Protein AF-A0A8S1CZJ3-F1 (afdb_monomer)

pLDDT: mean 80.38, std 22.42, range [30.61, 98.38]

InterPro domains:
  IPR048998 STPR domain [PF21107] (63-112)
  IPR048998 STPR domain [PF21107] (152-225)

Secondary structure (DSSP, 8-state):
--PPPTTHHHHGGG-SPPPPTTSSSTTTTT-------S-S-----------------TT-HHHHHHHHHHHHHHHHHT--HHHHHHHHHHHHHHHHHHHHT--HHHHHHHHHHHHHHHHHHHHT--HHHHHHHHHHHHHHHHHHHHT--HHHHHHHHHHHHHHHHHHHHT--HHHHHHHHHHHHHHHHHHHHT--HHHHHHHHHHHHHHHHHHHHT--HHHHHHHHHHHHHHHHHHHHT--HHHHHHHHHHHHHHHHHHHHT--HHHHHHHHHHHHHHHHHHHHHHHT-----------PPPPP---PPPPPPPPPP--PPPPTTSTTSSTTSS--

Structure (mmCIF, N/CA/C/O backbone):
data_AF-A0A8S1CZJ3-F1
#
_entry.id   AF-A0A8S1CZJ3-F1
#
loop_
_atom_site.group_PDB
_atom_site.id
_atom_site.type_symbol
_atom_site.label_atom_id
_atom_site.label_alt_id
_atom_site.label_comp_id
_atom_site.label_asym_id
_atom_site.label_entity_id
_atom_site.label_seq_id
_atom_site.pdbx_PDB_ins_code
_atom_site.Cartn_x
_atom_site.Cartn_y
_atom_site.Cartn_z
_atom_site.occupancy
_atom_site.B_iso_or_equiv
_atom_site.auth_seq_id
_atom_site.auth_comp_id
_atom_site.auth_asym_id
_atom_site.auth_atom_id
_atom_site.pdbx_PDB_model_num
ATOM 1 N N . MET A 1 1 ? -25.239 -18.388 -38.809 1.00 40.38 1 MET A N 1
ATOM 2 C CA . MET A 1 1 ? -24.043 -17.642 -38.365 1.00 40.38 1 MET A CA 1
ATOM 3 C C . MET A 1 1 ? -23.191 -17.378 -39.595 1.00 40.38 1 MET A C 1
ATOM 5 O O . MET A 1 1 ? -22.616 -18.318 -40.119 1.00 40.38 1 MET A O 1
ATOM 9 N N . PHE A 1 2 ? -23.216 -16.152 -40.121 1.00 43.38 2 PHE A N 1
ATOM 10 C CA . PHE A 1 2 ? -22.474 -15.754 -41.322 1.00 43.38 2 PHE A CA 1
ATOM 11 C C . PHE A 1 2 ? -21.260 -14.927 -40.892 1.00 43.38 2 PHE A C 1
ATOM 13 O O . PHE A 1 2 ? -21.417 -13.918 -40.208 1.00 43.38 2 PHE A O 1
ATOM 20 N N . THR A 1 3 ? -20.056 -15.367 -41.249 1.00 48.91 3 THR A N 1
ATOM 21 C CA . THR A 1 3 ? -18.820 -14.605 -41.033 1.00 48.91 3 THR A CA 1
ATOM 22 C C . THR A 1 3 ? -18.615 -13.633 -42.199 1.00 48.91 3 THR A C 1
ATOM 24 O O . THR A 1 3 ? -18.683 -14.082 -43.346 1.00 48.91 3 THR A O 1
ATOM 27 N N . PRO A 1 4 ? -18.362 -12.334 -41.956 1.00 51.94 4 PRO A N 1
ATOM 28 C CA . PRO A 1 4 ? -18.181 -11.373 -43.036 1.00 51.94 4 PRO A CA 1
ATOM 29 C C . PRO A 1 4 ? -16.851 -11.589 -43.764 1.00 51.94 4 PRO A C 1
ATOM 31 O O . PRO A 1 4 ? -15.855 -12.014 -43.173 1.00 51.94 4 PRO A O 1
ATOM 34 N N . SER A 1 5 ? -16.852 -11.297 -45.064 1.00 60.03 5 SER A N 1
ATOM 35 C CA . SER A 1 5 ? -15.699 -11.466 -45.946 1.00 60.03 5 SER A CA 1
ATOM 36 C C . SER A 1 5 ? -14.664 -10.365 -45.708 1.00 60.03 5 SER A C 1
ATOM 38 O O . SER A 1 5 ? -15.001 -9.237 -45.355 1.00 60.03 5 SER A O 1
ATOM 40 N N . ALA A 1 6 ? -13.384 -10.657 -45.959 1.00 49.19 6 ALA A N 1
ATOM 41 C CA . ALA A 1 6 ? -12.268 -9.724 -45.766 1.00 49.19 6 ALA A CA 1
ATOM 42 C C . ALA A 1 6 ? -12.414 -8.391 -46.537 1.00 49.19 6 ALA A C 1
ATOM 44 O O . ALA A 1 6 ? -11.797 -7.394 -46.163 1.00 49.19 6 ALA A O 1
ATOM 45 N N . LYS A 1 7 ? -13.258 -8.342 -47.579 1.00 50.78 7 LYS A N 1
ATOM 46 C CA . LYS A 1 7 ? -13.594 -7.099 -48.298 1.00 50.78 7 LYS A CA 1
ATOM 47 C C . LYS A 1 7 ? -14.515 -6.162 -47.505 1.00 50.78 7 LYS A C 1
ATOM 49 O O . LYS A 1 7 ? -14.435 -4.950 -47.700 1.00 50.78 7 LYS A O 1
ATOM 54 N N . ASP A 1 8 ? -15.321 -6.687 -46.587 1.00 50.19 8 ASP A N 1
ATOM 55 C CA . ASP A 1 8 ? -16.272 -5.897 -45.795 1.00 50.19 8 ASP A CA 1
ATOM 56 C C . ASP A 1 8 ? -15.572 -5.141 -44.655 1.00 50.19 8 ASP A C 1
ATOM 58 O O . ASP A 1 8 ? -15.975 -4.036 -44.298 1.00 50.19 8 ASP A O 1
ATOM 62 N N . LEU A 1 9 ? -14.445 -5.669 -44.161 1.00 53.47 9 LEU A N 1
ATOM 63 C CA . LEU A 1 9 ? -13.630 -5.045 -43.109 1.00 53.47 9 LEU A CA 1
ATOM 64 C C . LEU A 1 9 ? -12.815 -3.834 -43.594 1.00 53.47 9 LEU A C 1
ATOM 66 O O . LEU A 1 9 ? -12.436 -2.983 -42.789 1.00 53.47 9 LEU A O 1
ATOM 70 N N . TRP A 1 10 ? -12.544 -3.730 -44.899 1.00 53.16 10 TRP A N 1
ATOM 71 C CA . TRP A 1 10 ? -11.741 -2.628 -45.441 1.00 53.16 10 TRP A CA 1
ATOM 72 C C . TRP A 1 10 ? -12.561 -1.347 -45.652 1.00 53.16 10 TRP A C 1
ATOM 74 O O . TRP A 1 10 ? -12.041 -0.244 -45.492 1.00 53.16 10 TRP A O 1
ATOM 84 N N . LYS A 1 11 ? -13.867 -1.469 -45.930 1.00 46.91 11 LYS A N 1
ATOM 85 C CA . LYS A 1 11 ? -14.754 -0.307 -46.118 1.00 46.91 11 LYS A CA 1
ATOM 86 C C . LYS A 1 11 ? -15.074 0.429 -44.814 1.00 46.91 11 LYS A C 1
ATOM 88 O O . LYS A 1 11 ? -15.277 1.636 -44.848 1.00 46.91 11 LYS A O 1
ATOM 93 N N . THR A 1 12 ? -15.034 -0.245 -43.665 1.00 49.16 12 THR A N 1
ATOM 94 C CA . THR A 1 12 ? -15.280 0.380 -42.352 1.00 49.16 12 THR A CA 1
ATOM 95 C C . THR A 1 12 ? -14.107 1.205 -41.812 1.00 49.16 12 THR A C 1
ATOM 97 O O . THR A 1 12 ? -14.294 1.962 -40.866 1.00 49.16 12 THR A O 1
ATOM 100 N N . TYR A 1 13 ? -12.903 1.097 -42.388 1.00 41.38 13 TYR A N 1
ATOM 101 C CA . TYR A 1 13 ? -11.715 1.789 -41.864 1.00 41.38 13 TYR A CA 1
ATOM 102 C C . TYR A 1 13 ? -11.542 3.229 -42.388 1.00 41.38 13 TYR A C 1
ATOM 104 O O . TYR A 1 13 ? -10.759 3.989 -41.830 1.00 41.38 13 TYR A O 1
ATOM 112 N N . ASN A 1 14 ? -12.285 3.632 -43.427 1.00 47.47 14 ASN A N 1
ATOM 113 C CA . ASN A 1 14 ? -12.108 4.931 -44.100 1.00 47.47 14 ASN A CA 1
ATOM 114 C C . ASN A 1 14 ? -13.218 5.962 -43.828 1.00 47.47 14 ASN A C 1
ATOM 116 O O . ASN A 1 14 ? -13.351 6.939 -44.561 1.00 47.47 14 ASN A O 1
ATOM 120 N N . GLN A 1 15 ? -14.002 5.789 -42.765 1.00 51.22 15 GLN A N 1
ATOM 121 C CA . GLN A 1 15 ? -15.041 6.743 -42.371 1.00 51.22 15 GLN A CA 1
ATOM 122 C C . GLN A 1 15 ? -14.927 7.078 -40.884 1.00 51.22 15 GLN A C 1
ATOM 124 O O . GLN A 1 15 ? -15.633 6.491 -40.085 1.00 51.22 15 GLN A O 1
ATOM 129 N N . PHE A 1 16 ? -14.024 7.996 -40.518 1.00 38.22 16 PHE A N 1
ATOM 130 C CA . PHE A 1 16 ? -14.127 8.920 -39.367 1.00 38.22 16 PHE A CA 1
ATOM 131 C C . PHE A 1 16 ? -12.994 9.974 -39.451 1.00 38.22 16 PHE A C 1
ATOM 133 O O . PHE A 1 16 ? -12.020 9.759 -40.174 1.00 38.22 16 PHE A O 1
ATOM 140 N N . PRO A 1 17 ? -13.155 11.173 -38.857 1.00 42.03 17 PRO A N 1
ATOM 141 C CA . PRO A 1 17 ? -12.871 12.442 -39.509 1.00 42.03 17 PRO A CA 1
ATOM 142 C C . PRO A 1 17 ? -11.451 12.933 -39.213 1.00 42.03 17 PRO A C 1
ATOM 144 O O . PRO A 1 17 ? -10.819 12.549 -38.229 1.00 42.03 17 PRO A O 1
ATOM 147 N N . GLN A 1 18 ? -10.976 13.831 -40.073 1.00 51.28 18 GLN A N 1
ATOM 148 C CA . GLN A 1 18 ? -9.698 14.528 -39.937 1.00 51.28 18 GLN A CA 1
ATOM 149 C C . GLN A 1 18 ? -9.548 15.184 -38.546 1.00 51.28 18 GLN A C 1
ATOM 151 O O . GLN A 1 18 ? -10.513 15.771 -38.044 1.00 51.28 18 GLN A O 1
ATOM 156 N N . PRO A 1 19 ? -8.360 15.126 -37.913 1.00 39.84 19 PRO A N 1
ATOM 157 C CA . PRO A 1 19 ? -8.142 15.726 -36.601 1.00 39.84 19 PRO A CA 1
ATOM 158 C C . PRO A 1 19 ? -8.201 17.265 -36.653 1.00 39.84 19 PRO A C 1
ATOM 160 O O . PRO A 1 19 ? -7.564 17.907 -37.486 1.00 39.84 19 PRO A O 1
ATOM 163 N N . THR A 1 20 ? -8.965 17.842 -35.724 1.00 52.59 20 THR A N 1
ATOM 164 C CA . THR A 1 20 ? -9.187 19.282 -35.498 1.00 52.59 20 THR A CA 1
ATOM 165 C C . THR A 1 20 ? -7.941 20.016 -34.950 1.00 52.59 20 THR A C 1
ATOM 167 O O . THR A 1 20 ? -7.016 19.388 -34.424 1.00 52.59 20 THR A O 1
ATOM 170 N N . PRO A 1 21 ? -7.875 21.365 -35.046 1.00 45.50 21 PRO A N 1
ATOM 171 C CA . PRO A 1 21 ? -6.629 22.142 -35.082 1.00 45.50 21 PRO A CA 1
ATOM 172 C C . PRO A 1 21 ? -6.085 22.536 -33.695 1.00 45.50 21 PRO A C 1
ATOM 174 O O . PRO A 1 21 ? -5.597 23.646 -33.505 1.00 45.50 21 PRO A O 1
ATOM 177 N N . LEU A 1 22 ? -6.151 21.644 -32.702 1.00 40.03 22 LEU A N 1
ATOM 178 C CA . LEU A 1 22 ? -5.563 21.899 -31.374 1.00 40.03 22 LEU A CA 1
ATOM 179 C C . LEU A 1 22 ? -4.165 21.285 -31.196 1.00 40.03 22 LEU A C 1
ATOM 181 O O . LEU A 1 22 ? -3.470 21.606 -30.235 1.00 40.03 22 LEU A O 1
ATOM 185 N N . LEU A 1 23 ? -3.704 20.460 -32.145 1.00 41.78 23 LEU A N 1
ATOM 186 C CA . LEU A 1 23 ? -2.352 19.881 -32.124 1.00 41.78 23 LEU A CA 1
ATOM 187 C C . LEU A 1 23 ? -1.257 20.803 -32.685 1.00 41.78 23 LEU A C 1
ATOM 189 O O . LEU A 1 23 ? -0.073 20.481 -32.576 1.00 41.78 23 LEU A O 1
ATOM 193 N N . THR A 1 24 ? -1.617 21.938 -33.281 1.00 45.00 24 THR A N 1
ATOM 194 C CA . THR A 1 24 ? -0.652 22.890 -33.851 1.00 45.00 24 THR A CA 1
ATOM 195 C C . THR A 1 24 ? -0.103 23.879 -32.825 1.00 45.00 24 THR A C 1
ATOM 197 O O . THR A 1 24 ? 0.965 24.435 -33.059 1.00 45.00 24 THR A O 1
ATOM 200 N N . ARG A 1 25 ? -0.743 24.040 -31.657 1.00 39.56 25 ARG A N 1
ATOM 201 C CA . ARG A 1 25 ? -0.333 25.055 -30.670 1.00 39.56 25 ARG A CA 1
ATOM 202 C C . ARG A 1 25 ? 0.727 24.592 -29.663 1.00 39.56 25 ARG A C 1
ATOM 204 O O . ARG A 1 25 ? 1.462 25.413 -29.150 1.00 39.56 25 ARG A O 1
ATOM 211 N N . ILE A 1 26 ? 0.897 23.284 -29.445 1.00 37.06 26 ILE A N 1
ATOM 212 C CA . ILE A 1 26 ? 1.947 22.761 -28.536 1.00 37.06 26 ILE A CA 1
ATOM 213 C C . ILE A 1 26 ? 3.316 22.650 -29.237 1.00 37.06 26 ILE A C 1
ATOM 215 O O . ILE A 1 26 ? 4.346 22.516 -28.586 1.00 37.06 26 ILE A O 1
ATOM 219 N N . LYS A 1 27 ? 3.363 22.740 -30.574 1.00 35.78 27 LYS A N 1
ATOM 220 C CA . LYS A 1 27 ? 4.633 22.718 -31.320 1.00 35.78 27 LYS A CA 1
ATOM 221 C C . LYS A 1 27 ? 5.341 24.074 -31.390 1.00 35.78 27 LYS A C 1
ATOM 223 O O . LYS A 1 27 ? 6.493 24.092 -31.809 1.00 35.78 27 LYS A O 1
ATOM 228 N N . GLN A 1 28 ? 4.687 25.169 -30.998 1.00 42.72 28 GLN A N 1
ATOM 229 C CA . GLN A 1 28 ? 5.291 26.506 -31.030 1.00 42.72 28 GLN A CA 1
ATOM 230 C C . GLN A 1 28 ? 5.991 26.880 -29.712 1.00 42.72 28 GLN A C 1
ATOM 232 O O . GLN A 1 28 ? 7.014 27.547 -29.760 1.00 42.72 28 GLN A O 1
ATOM 237 N N . ASP A 1 29 ? 5.581 26.326 -28.567 1.00 34.59 29 ASP A N 1
ATOM 238 C CA . ASP A 1 29 ? 6.078 26.784 -27.253 1.00 34.59 29 ASP A CA 1
ATOM 239 C C . ASP A 1 29 ? 7.261 25.961 -26.687 1.00 34.59 29 ASP A C 1
ATOM 241 O O . ASP A 1 29 ? 7.509 25.953 -25.485 1.00 34.59 29 ASP A O 1
ATOM 245 N N . CYS A 1 30 ? 7.993 25.213 -27.522 1.00 33.75 30 CYS A N 1
ATOM 246 C CA . CYS A 1 30 ? 9.166 24.424 -27.087 1.00 33.75 30 CYS A CA 1
ATOM 247 C C . CYS A 1 30 ? 10.490 24.848 -27.744 1.00 33.75 30 CYS A C 1
ATOM 249 O O . CYS A 1 30 ? 11.494 24.152 -27.588 1.00 33.75 30 CYS A O 1
ATOM 251 N N . TYR A 1 31 ? 10.512 25.981 -28.445 1.00 41.84 31 TYR A N 1
ATOM 252 C CA . TYR A 1 31 ? 11.732 26.594 -28.972 1.00 41.84 31 TYR A CA 1
ATOM 253 C C . TYR A 1 31 ? 11.941 27.967 -28.344 1.00 41.84 31 TYR A C 1
ATOM 255 O O . TYR A 1 31 ? 11.816 28.972 -29.021 1.00 41.84 31 TYR A O 1
ATOM 263 N N . GLU A 1 32 ? 12.261 28.009 -27.054 1.00 52.75 32 GLU A N 1
ATOM 264 C CA . GLU A 1 32 ? 12.874 29.192 -26.441 1.00 52.75 32 GLU A CA 1
ATOM 265 C C . GLU A 1 32 ? 13.550 28.792 -25.120 1.00 52.75 32 GLU A C 1
ATOM 267 O O . GLU A 1 32 ? 12.902 28.588 -24.099 1.00 52.75 32 GLU A O 1
ATOM 272 N N . TYR A 1 33 ? 14.870 28.596 -25.172 1.00 41.03 33 TYR A N 1
ATOM 273 C CA . TYR A 1 33 ? 15.822 28.694 -24.056 1.00 41.03 33 TYR A CA 1
ATOM 274 C C . TYR A 1 33 ? 17.222 28.918 -24.664 1.00 41.03 33 TYR A C 1
ATOM 276 O O . TYR A 1 33 ? 17.447 28.562 -25.823 1.00 41.03 33 TYR A O 1
ATOM 284 N N . PRO A 1 34 ? 18.139 29.579 -23.943 1.00 43.69 34 PRO A N 1
ATOM 285 C CA . PRO A 1 34 ? 18.753 30.821 -24.363 1.00 43.69 34 PRO A CA 1
ATOM 286 C C . PRO A 1 34 ? 20.137 30.558 -24.947 1.00 43.69 34 PRO A C 1
ATOM 288 O O . PRO A 1 34 ? 20.744 29.506 -24.738 1.00 43.69 34 PRO A O 1
ATOM 291 N N . GLU A 1 35 ? 20.638 31.559 -25.653 1.00 47.28 35 GLU A N 1
ATOM 292 C CA . GLU A 1 35 ? 22.010 31.654 -26.128 1.00 47.28 35 GLU A CA 1
ATOM 293 C C . GLU A 1 35 ? 23.005 31.336 -24.999 1.00 47.28 35 GLU A C 1
ATOM 295 O O . GLU A 1 35 ? 23.228 32.133 -24.091 1.00 47.28 35 GLU A O 1
ATOM 300 N N . CYS A 1 36 ? 23.604 30.144 -25.047 1.00 30.61 36 CYS A N 1
ATOM 301 C CA . CYS A 1 36 ? 24.824 29.850 -24.313 1.00 30.61 36 CYS A CA 1
ATOM 302 C C . CYS A 1 36 ? 25.971 30.058 -25.300 1.00 30.61 36 CYS A C 1
ATOM 304 O O . CYS A 1 36 ? 26.097 29.343 -26.296 1.00 30.61 36 CYS A O 1
ATOM 306 N N . SER A 1 37 ? 26.723 31.116 -25.026 1.00 37.88 37 SER A N 1
ATOM 307 C CA . SER A 1 37 ? 27.828 31.679 -25.789 1.00 37.88 37 SER A CA 1
ATOM 308 C C . SER A 1 37 ? 28.742 30.642 -26.439 1.00 37.88 37 SER A C 1
ATOM 310 O O . SER A 1 37 ? 29.251 29.716 -25.813 1.00 37.88 37 SER A O 1
ATOM 312 N N . GLN A 1 38 ? 29.000 30.885 -27.718 1.00 38.56 38 GLN A N 1
ATOM 313 C CA . GLN A 1 38 ? 29.879 30.155 -28.628 1.00 38.56 38 GLN A CA 1
ATOM 314 C C . GLN A 1 38 ? 31.381 30.394 -28.359 1.00 38.56 38 GLN A C 1
ATOM 316 O O . GLN A 1 38 ? 32.195 30.379 -29.280 1.00 38.56 38 GLN A O 1
ATOM 321 N N . GLN A 1 39 ? 31.759 30.635 -27.106 1.00 42.31 39 GLN A N 1
ATOM 322 C CA . GLN A 1 39 ? 33.133 30.878 -26.675 1.00 42.31 39 GLN A CA 1
ATOM 323 C C . GLN A 1 39 ? 33.386 29.998 -25.447 1.00 42.31 39 GLN A C 1
ATOM 325 O O . GLN A 1 39 ? 32.515 29.876 -24.595 1.00 42.31 39 GLN A O 1
ATOM 330 N N . ASP A 1 40 ? 34.548 29.347 -25.414 1.00 36.41 40 ASP A N 1
ATOM 331 C CA . ASP A 1 40 ? 35.024 28.434 -24.360 1.00 36.41 40 ASP A CA 1
ATOM 332 C C . ASP A 1 40 ? 34.655 26.947 -24.513 1.00 36.41 40 ASP A C 1
ATOM 334 O O . ASP A 1 40 ? 34.175 26.283 -23.597 1.00 36.41 40 ASP A O 1
ATOM 338 N N . PHE A 1 41 ? 34.985 26.364 -25.670 1.00 34.03 41 PHE A N 1
ATOM 339 C CA . PHE A 1 41 ? 35.349 24.936 -25.726 1.00 34.03 41 PHE A CA 1
ATOM 340 C C . PHE A 1 41 ? 36.458 24.650 -26.756 1.00 34.03 41 PHE A C 1
ATOM 342 O O . PHE A 1 41 ? 36.436 23.659 -27.480 1.00 34.03 41 PHE A O 1
ATOM 349 N N . PHE A 1 42 ? 37.450 25.542 -26.826 1.00 42.09 42 PHE A N 1
ATOM 350 C CA . PHE A 1 42 ? 38.727 25.325 -27.512 1.00 42.09 42 PHE A CA 1
ATOM 351 C C . PHE A 1 42 ? 39.857 25.380 -26.479 1.00 42.09 42 PHE A C 1
ATOM 353 O O . PHE A 1 42 ? 40.555 26.377 -26.382 1.00 42.09 42 PHE A O 1
ATOM 360 N N . ALA A 1 43 ? 40.027 24.331 -25.673 1.00 46.28 43 ALA A N 1
ATOM 361 C CA . ALA A 1 43 ? 41.253 24.134 -24.892 1.00 46.28 43 ALA A CA 1
ATOM 362 C C . ALA A 1 43 ? 41.306 22.722 -24.297 1.00 46.28 43 ALA A C 1
ATOM 364 O O . ALA A 1 43 ? 41.089 22.532 -23.111 1.00 46.28 43 ALA A O 1
ATOM 365 N N . HIS A 1 44 ? 41.586 21.724 -25.132 1.00 36.00 44 HIS A N 1
ATOM 366 C CA . HIS A 1 44 ? 42.451 20.601 -24.762 1.00 36.00 44 HIS A CA 1
ATOM 367 C C . HIS A 1 44 ? 42.896 19.929 -26.055 1.00 36.00 44 HIS A C 1
ATOM 369 O O . HIS A 1 44 ? 42.232 19.048 -26.600 1.00 36.00 44 HIS A O 1
ATOM 375 N N . GLN A 1 45 ? 44.016 20.425 -26.575 1.00 36.91 45 GLN A N 1
ATOM 376 C CA . GLN A 1 45 ? 44.749 19.758 -27.633 1.00 36.91 45 GLN A CA 1
ATOM 377 C C . GLN A 1 45 ? 45.225 18.393 -27.115 1.00 36.91 45 GLN A C 1
ATOM 379 O O . GLN A 1 45 ? 45.899 18.352 -26.081 1.00 36.91 45 GLN A O 1
ATOM 384 N N . PRO A 1 46 ? 44.920 17.268 -27.784 1.00 36.59 46 PRO A N 1
ATOM 385 C CA . PRO A 1 46 ? 45.790 16.114 -27.662 1.00 36.59 46 PRO A CA 1
ATOM 386 C C . PRO A 1 46 ? 47.130 16.520 -28.277 1.00 36.59 46 PRO A C 1
ATOM 388 O O . PRO A 1 46 ? 47.164 16.954 -29.426 1.00 36.59 46 PRO A O 1
ATOM 391 N N . GLY A 1 47 ? 48.195 16.433 -27.477 1.00 35.12 47 GLY A N 1
ATOM 392 C CA . GLY A 1 47 ? 49.549 16.800 -27.871 1.00 35.12 47 GLY A CA 1
ATOM 393 C C . GLY A 1 47 ? 49.876 16.292 -29.268 1.00 35.12 47 GLY A C 1
ATOM 394 O O . GLY A 1 47 ? 49.889 15.086 -29.527 1.00 35.12 47 GLY A O 1
ATOM 395 N N . GLU A 1 48 ? 50.113 17.246 -30.160 1.00 41.59 48 GLU A N 1
ATOM 396 C CA . GLU A 1 48 ? 50.735 17.037 -31.452 1.00 41.59 48 GLU A CA 1
ATOM 397 C C . GLU A 1 48 ? 52.154 16.535 -31.187 1.00 41.59 48 GLU A C 1
ATOM 399 O O . GLU A 1 48 ? 53.109 17.297 -31.051 1.00 41.59 48 GLU A O 1
ATOM 404 N N . ASN A 1 49 ? 52.302 15.215 -31.077 1.00 39.53 49 ASN A N 1
ATOM 405 C CA . ASN A 1 49 ? 53.593 14.597 -31.303 1.00 39.53 49 ASN A CA 1
ATOM 406 C C . ASN A 1 49 ? 53.923 14.836 -32.776 1.00 39.53 49 ASN A C 1
ATOM 408 O O . ASN A 1 49 ? 53.464 14.109 -33.659 1.00 39.53 49 ASN A O 1
ATOM 412 N N . ASN A 1 50 ? 54.691 15.899 -33.007 1.00 48.94 50 ASN A N 1
ATOM 413 C CA . ASN A 1 50 ? 55.394 16.198 -34.240 1.00 48.94 50 ASN A CA 1
ATOM 414 C C . ASN A 1 50 ? 56.237 14.988 -34.642 1.00 48.94 50 ASN A C 1
ATOM 416 O O . ASN A 1 50 ? 57.402 14.864 -34.278 1.00 48.94 50 ASN A O 1
ATOM 420 N N . ASN A 1 51 ? 55.635 14.092 -35.416 1.00 40.03 51 ASN A N 1
ATOM 421 C CA . ASN A 1 51 ? 56.358 13.199 -36.298 1.00 40.03 51 ASN A CA 1
ATOM 422 C C . ASN A 1 51 ? 55.975 13.574 -37.730 1.00 40.03 51 ASN A C 1
ATOM 424 O O . ASN A 1 51 ? 55.200 12.900 -38.411 1.00 40.03 51 ASN A O 1
ATOM 428 N N . LEU A 1 52 ? 56.492 14.730 -38.152 1.00 47.78 52 LEU A N 1
ATOM 429 C CA . LEU A 1 52 ? 56.559 15.165 -39.542 1.00 47.78 52 LEU A CA 1
ATOM 430 C C . LEU A 1 52 ? 57.533 14.242 -40.281 1.00 47.78 52 LEU A C 1
ATOM 432 O O . LEU A 1 52 ? 58.648 14.650 -40.558 1.00 47.78 52 LEU A O 1
ATOM 436 N N . ASN A 1 53 ? 57.149 12.981 -40.490 1.00 50.44 53 ASN A N 1
ATOM 437 C CA . ASN A 1 53 ? 57.755 12.028 -41.426 1.00 50.44 53 ASN A CA 1
ATOM 438 C C . ASN A 1 53 ? 56.933 10.728 -41.445 1.00 50.44 53 ASN A C 1
ATOM 440 O O . ASN A 1 53 ? 57.399 9.649 -41.095 1.00 50.44 53 ASN A O 1
ATOM 444 N N . ALA A 1 54 ? 55.671 10.829 -41.857 1.00 44.31 54 ALA A N 1
ATOM 445 C CA . ALA A 1 54 ? 54.902 9.671 -42.316 1.00 44.31 54 ALA A CA 1
ATOM 446 C C . ALA A 1 54 ? 53.888 10.063 -43.402 1.00 44.31 54 ALA A C 1
ATOM 448 O O . ALA A 1 54 ? 52.817 9.471 -43.516 1.00 44.31 54 ALA A O 1
ATOM 449 N N . ALA A 1 55 ? 54.223 11.052 -44.236 1.00 48.78 55 ALA A N 1
ATOM 450 C CA . ALA A 1 55 ? 53.629 11.141 -45.561 1.00 48.78 55 ALA A CA 1
ATOM 451 C C . ALA A 1 55 ? 54.252 10.015 -46.395 1.00 48.78 55 ALA A C 1
ATOM 453 O O . ALA A 1 55 ? 55.226 10.208 -47.119 1.00 48.78 55 ALA A O 1
ATOM 454 N N . GLY A 1 56 ? 53.722 8.800 -46.229 1.00 52.19 56 GLY A N 1
ATOM 455 C CA . GLY A 1 56 ? 53.933 7.753 -47.219 1.00 52.19 56 GLY A CA 1
ATOM 456 C C . GLY A 1 56 ? 53.535 8.293 -48.600 1.00 52.19 56 GLY A C 1
ATOM 457 O O . GLY A 1 56 ? 52.694 9.195 -48.670 1.00 52.19 56 GLY A O 1
ATOM 458 N N . PRO A 1 57 ? 54.133 7.779 -49.686 1.00 54.56 57 PRO A N 1
ATOM 459 C CA . PRO A 1 57 ? 53.993 8.339 -51.026 1.00 54.56 57 PRO A CA 1
ATOM 460 C C . PRO A 1 57 ? 52.523 8.652 -51.363 1.00 54.56 57 PRO A C 1
ATOM 462 O O . PRO A 1 57 ? 51.641 7.890 -50.945 1.00 54.56 57 PRO A O 1
ATOM 465 N N . PRO A 1 58 ? 52.237 9.737 -52.112 1.00 56.69 58 PRO A N 1
ATOM 466 C CA . PRO A 1 58 ? 50.873 10.178 -52.446 1.00 56.69 58 PRO A CA 1
ATOM 467 C C . PRO A 1 58 ? 50.011 9.076 -53.094 1.00 56.69 58 PRO A C 1
ATOM 469 O O . PRO A 1 58 ? 48.784 9.128 -53.037 1.00 56.69 58 PRO A O 1
ATOM 472 N N . ASP A 1 59 ? 50.653 8.019 -53.597 1.00 56.69 59 ASP A N 1
ATOM 473 C CA . ASP A 1 59 ? 50.042 6.813 -54.147 1.00 56.69 59 ASP A CA 1
ATOM 474 C C . ASP A 1 59 ? 49.852 5.655 -53.149 1.00 56.69 59 ASP A C 1
ATOM 476 O O . ASP A 1 59 ? 49.545 4.532 -53.555 1.00 56.69 59 ASP A O 1
ATOM 480 N N . SER A 1 60 ? 49.974 5.859 -51.837 1.00 74.12 60 SER A N 1
ATOM 481 C CA . SER A 1 60 ? 49.730 4.784 -50.869 1.00 74.12 60 SER A CA 1
ATOM 482 C C . SER A 1 60 ? 48.244 4.387 -50.826 1.00 74.12 60 SER A C 1
ATOM 484 O O . SER A 1 60 ? 47.327 5.211 -50.900 1.00 74.12 60 SER A O 1
ATOM 486 N N . VAL A 1 61 ? 47.973 3.085 -50.683 1.00 79.25 61 VAL A N 1
ATOM 487 C CA . VAL A 1 61 ? 46.600 2.546 -50.586 1.00 79.25 61 VAL A CA 1
ATOM 488 C C . VAL A 1 61 ? 45.835 3.167 -49.403 1.00 79.25 61 VAL A C 1
ATOM 490 O O . VAL A 1 61 ? 44.616 3.335 -49.472 1.00 79.25 61 VAL A O 1
ATOM 493 N N . ALA A 1 62 ? 46.539 3.552 -48.334 1.00 81.06 62 ALA A N 1
ATOM 494 C CA . ALA A 1 62 ? 45.970 4.236 -47.176 1.00 81.06 62 ALA A CA 1
ATOM 495 C C . ALA A 1 62 ? 45.471 5.652 -47.520 1.00 81.06 62 ALA A C 1
ATOM 497 O O . ALA A 1 62 ? 44.310 5.960 -47.238 1.00 81.06 62 ALA A O 1
ATOM 498 N N . ALA A 1 63 ? 46.282 6.460 -48.217 1.00 81.25 63 ALA A N 1
ATOM 499 C CA . ALA A 1 63 ? 45.903 7.806 -48.657 1.00 81.25 63 ALA A CA 1
ATOM 500 C C . ALA A 1 63 ? 44.688 7.778 -49.604 1.00 81.25 63 ALA A C 1
ATOM 502 O O . ALA A 1 63 ? 43.731 8.534 -49.427 1.00 81.25 63 ALA A O 1
ATOM 503 N N . ARG A 1 64 ? 44.644 6.817 -50.542 1.00 83.94 64 ARG A N 1
ATOM 504 C CA . ARG A 1 64 ? 43.483 6.618 -51.435 1.00 83.94 64 ARG A CA 1
ATOM 505 C C . ARG A 1 64 ? 42.210 6.225 -50.674 1.00 83.94 64 ARG A C 1
ATOM 507 O O . ARG A 1 64 ? 41.121 6.710 -50.983 1.00 83.94 64 ARG A O 1
ATOM 514 N N . ARG A 1 65 ? 42.317 5.372 -49.647 1.00 86.44 65 ARG A N 1
ATOM 515 C CA . ARG A 1 65 ? 41.181 5.005 -48.776 1.00 86.44 65 ARG A CA 1
ATOM 516 C C . ARG A 1 65 ? 40.675 6.196 -47.961 1.00 86.44 65 ARG A C 1
ATOM 518 O O . ARG A 1 65 ? 39.472 6.312 -47.736 1.00 86.44 65 ARG A O 1
ATOM 525 N N . GLU A 1 66 ? 41.558 7.077 -47.510 1.00 88.62 66 GLU A N 1
ATOM 526 C CA . GLU A 1 66 ? 41.184 8.303 -46.796 1.00 88.62 66 GLU A CA 1
ATOM 527 C C . GLU A 1 66 ? 40.515 9.333 -47.700 1.00 88.62 66 GLU A C 1
ATOM 529 O O . GLU A 1 66 ? 39.441 9.828 -47.347 1.00 88.62 66 GLU A O 1
ATOM 534 N N . ALA A 1 67 ? 41.054 9.563 -48.898 1.00 87.12 67 ALA A N 1
ATOM 535 C CA . ALA A 1 67 ? 40.434 10.417 -49.907 1.00 87.12 67 ALA A CA 1
ATOM 536 C C . ALA A 1 67 ? 39.015 9.933 -50.272 1.00 87.12 67 ALA A C 1
ATOM 538 O O . ALA A 1 67 ? 38.070 10.726 -50.278 1.00 87.12 67 ALA A O 1
ATOM 539 N N . ASN A 1 68 ? 38.825 8.621 -50.459 1.00 90.94 68 ASN A N 1
ATOM 540 C CA . ASN A 1 68 ? 37.506 8.029 -50.710 1.00 90.94 68 ASN A CA 1
ATOM 541 C C . ASN A 1 68 ? 36.540 8.200 -49.526 1.00 90.94 68 ASN A C 1
ATOM 543 O O . ASN A 1 68 ? 35.378 8.558 -49.728 1.00 90.94 68 ASN A O 1
ATOM 547 N N . ARG A 1 69 ? 37.006 8.009 -48.281 1.00 91.62 69 ARG A N 1
ATOM 548 C CA . ARG A 1 69 ? 36.193 8.265 -47.076 1.00 91.62 69 ARG A CA 1
ATOM 549 C C . ARG A 1 69 ? 35.765 9.731 -46.993 1.00 91.62 69 ARG A C 1
ATOM 551 O O . ARG A 1 69 ? 34.606 10.008 -46.688 1.00 91.62 69 ARG A O 1
ATOM 558 N N . LEU A 1 70 ? 36.664 10.670 -47.288 1.00 92.31 70 LEU A N 1
ATOM 559 C CA . LEU A 1 70 ? 36.367 12.105 -47.307 1.00 92.31 70 LEU A CA 1
ATOM 560 C C . LEU A 1 70 ? 35.359 12.462 -48.404 1.00 92.31 70 LEU A C 1
ATOM 562 O O . LEU A 1 70 ? 34.388 13.169 -48.132 1.00 92.31 70 LEU A O 1
ATOM 566 N N . GLN A 1 71 ? 35.530 11.931 -49.616 1.00 89.81 71 GLN A N 1
ATOM 567 C CA . GLN A 1 71 ? 34.589 12.146 -50.714 1.00 89.81 71 GLN A CA 1
ATOM 568 C C . GLN A 1 71 ? 33.205 11.568 -50.387 1.00 89.81 71 GLN A C 1
ATOM 570 O O . GLN A 1 71 ? 32.189 12.219 -50.629 1.00 89.81 71 GLN A O 1
ATOM 575 N N . GLN A 1 72 ? 33.146 10.386 -49.770 1.00 88.00 72 GLN A N 1
ATOM 576 C CA . GLN A 1 72 ? 31.899 9.778 -49.313 1.00 88.00 72 GLN A CA 1
ATOM 577 C C . GLN A 1 72 ? 31.231 10.610 -48.210 1.00 88.00 72 GLN A C 1
ATOM 579 O O . GLN A 1 72 ? 30.026 10.846 -48.278 1.00 88.00 72 GLN A O 1
ATOM 584 N N . ARG A 1 73 ? 31.995 11.128 -47.236 1.00 89.81 73 ARG A N 1
ATOM 585 C CA . ARG A 1 73 ? 31.474 12.056 -46.215 1.00 89.81 73 ARG A CA 1
ATOM 586 C C . ARG A 1 73 ? 30.896 13.321 -46.846 1.00 89.81 73 ARG A C 1
ATOM 588 O O . ARG A 1 73 ? 29.803 13.718 -46.459 1.00 89.81 73 ARG A O 1
ATOM 595 N N . ARG A 1 74 ? 31.572 13.911 -47.841 1.00 89.75 74 ARG A N 1
ATOM 596 C CA . ARG A 1 74 ? 31.070 15.082 -48.585 1.00 89.75 74 ARG A CA 1
ATOM 597 C C . ARG A 1 74 ? 29.769 14.774 -49.335 1.00 89.75 74 ARG A C 1
ATOM 599 O O . ARG A 1 74 ? 28.827 15.553 -49.254 1.00 89.75 74 ARG A O 1
ATOM 606 N N . ARG A 1 75 ? 29.677 13.615 -49.998 1.00 87.44 75 ARG A N 1
ATOM 607 C CA . ARG A 1 75 ? 28.446 13.168 -50.682 1.00 87.44 75 ARG A CA 1
ATOM 608 C C . ARG A 1 75 ? 27.275 12.974 -49.715 1.00 87.44 75 ARG A C 1
ATOM 610 O O . ARG A 1 75 ? 26.160 13.350 -50.048 1.00 87.44 75 ARG A O 1
ATOM 617 N N . LEU A 1 76 ? 27.526 12.416 -48.528 1.00 90.00 76 LEU A N 1
ATOM 618 C CA . LEU A 1 76 ? 26.504 12.227 -47.491 1.00 90.00 76 LEU A CA 1
ATOM 619 C C . LEU A 1 76 ? 26.101 13.541 -46.806 1.00 90.00 76 LEU A C 1
ATOM 621 O O . LEU A 1 76 ? 24.953 13.683 -46.399 1.00 90.00 76 LEU A O 1
ATOM 625 N N . ALA A 1 77 ? 27.030 14.490 -46.666 1.00 88.88 77 ALA A N 1
ATOM 626 C CA . ALA A 1 77 ? 26.751 15.807 -46.098 1.00 88.88 77 ALA A CA 1
ATOM 627 C C . ALA A 1 77 ? 25.869 16.656 -47.026 1.00 88.88 77 ALA A C 1
ATOM 629 O O . ALA A 1 77 ? 24.961 17.329 -46.552 1.00 88.88 77 ALA A O 1
ATOM 630 N N . ASN A 1 78 ? 26.093 16.557 -48.339 1.00 91.44 78 ASN A N 1
ATOM 631 C CA . ASN A 1 78 ? 25.349 17.301 -49.360 1.00 91.44 78 ASN A CA 1
ATOM 632 C C . ASN A 1 78 ? 24.135 16.520 -49.905 1.00 91.44 78 ASN A C 1
ATOM 634 O O . ASN A 1 78 ? 23.612 16.828 -50.975 1.00 91.44 78 ASN A O 1
ATOM 638 N N . GLU A 1 79 ? 23.709 15.466 -49.209 1.00 92.69 79 GLU A N 1
ATOM 639 C CA . GLU A 1 79 ? 22.584 14.629 -49.614 1.00 92.69 79 GLU A CA 1
ATOM 640 C C . GLU A 1 79 ? 21.253 15.365 -49.386 1.00 92.69 79 GLU A C 1
ATOM 642 O O . GLU A 1 79 ? 20.980 15.856 -48.290 1.00 92.69 79 GLU A O 1
ATOM 647 N N . SER A 1 80 ? 20.385 15.399 -50.403 1.00 95.56 80 SER A N 1
ATOM 648 C CA . SER A 1 80 ? 19.017 15.918 -50.259 1.00 95.56 80 SER A CA 1
ATOM 649 C C . SER A 1 80 ? 18.227 15.105 -49.219 1.00 95.56 80 SER A C 1
ATOM 651 O O . SER A 1 80 ? 18.424 13.885 -49.150 1.00 95.56 80 SER A O 1
ATOM 653 N N . PRO A 1 81 ? 17.273 15.707 -48.487 1.00 94.56 81 PRO A N 1
ATOM 654 C CA . PRO A 1 81 ? 16.498 15.007 -47.459 1.00 94.56 81 PRO A CA 1
ATOM 655 C C . PRO A 1 81 ? 15.770 13.761 -47.988 1.00 94.56 81 PRO A C 1
ATOM 657 O O . PRO A 1 81 ? 15.739 12.746 -47.296 1.00 94.56 81 PRO A O 1
ATOM 660 N N . GLU A 1 82 ? 15.265 13.793 -49.224 1.00 94.00 82 GLU A N 1
ATOM 661 C CA . GLU A 1 82 ? 14.587 12.657 -49.868 1.00 94.00 82 GLU A CA 1
ATOM 662 C C . GLU A 1 82 ? 15.536 11.482 -50.128 1.00 94.00 82 GLU A C 1
ATOM 664 O O . GLU A 1 82 ? 15.280 10.361 -49.690 1.00 94.00 82 GLU A O 1
ATOM 669 N N . LYS A 1 83 ? 16.689 11.739 -50.763 1.00 93.69 83 LYS A N 1
ATOM 670 C CA . LYS A 1 83 ? 17.733 10.718 -50.970 1.00 93.69 83 LYS A CA 1
ATOM 671 C C . LYS A 1 83 ? 18.225 10.134 -49.644 1.00 93.69 83 LYS A C 1
ATOM 673 O O . LYS A 1 83 ? 18.357 8.917 -49.520 1.00 93.69 83 LYS A O 1
ATOM 678 N N . ARG A 1 84 ? 18.395 10.981 -48.622 1.00 93.81 84 ARG A N 1
ATOM 679 C CA . ARG A 1 84 ? 18.760 10.549 -47.268 1.00 93.81 84 ARG A CA 1
ATOM 680 C C . ARG A 1 84 ? 17.696 9.642 -46.658 1.00 93.81 84 ARG A C 1
ATOM 682 O O . ARG A 1 84 ? 18.052 8.634 -46.048 1.00 93.81 84 ARG A O 1
ATOM 689 N N . ALA A 1 85 ? 16.416 9.978 -46.808 1.00 95.19 85 ALA A N 1
ATOM 690 C CA . ALA A 1 85 ? 15.314 9.155 -46.325 1.00 95.19 85 ALA A CA 1
ATOM 691 C C . ALA A 1 85 ? 15.300 7.786 -47.020 1.00 95.19 85 ALA A C 1
ATOM 693 O O . ALA A 1 85 ? 15.335 6.771 -46.326 1.00 95.19 85 ALA A O 1
ATOM 694 N N . ALA A 1 86 ? 15.379 7.756 -48.354 1.00 95.12 86 ALA A N 1
ATOM 695 C CA . ALA A 1 86 ? 15.409 6.522 -49.141 1.00 95.12 86 ALA A CA 1
ATOM 696 C C . ALA A 1 86 ? 16.605 5.624 -48.777 1.00 95.12 86 ALA A C 1
ATOM 698 O O . ALA A 1 86 ? 16.459 4.416 -48.583 1.00 95.12 86 ALA A O 1
ATOM 699 N N . ARG A 1 87 ? 17.798 6.205 -48.597 1.00 94.88 87 ARG A N 1
ATOM 700 C CA . ARG A 1 87 ? 18.992 5.460 -48.171 1.00 94.88 87 ARG A CA 1
ATOM 701 C C . ARG A 1 87 ? 18.843 4.882 -46.762 1.00 94.88 87 ARG A C 1
ATOM 703 O O . ARG A 1 87 ? 19.232 3.738 -46.523 1.00 94.88 87 ARG A O 1
ATOM 710 N N . LEU A 1 88 ? 18.308 5.658 -45.817 1.00 95.38 88 LEU A N 1
ATOM 711 C CA . LEU A 1 88 ? 18.063 5.185 -44.450 1.00 95.38 88 LEU A CA 1
ATOM 712 C C . LEU A 1 88 ? 16.967 4.116 -44.408 1.00 95.38 88 LEU A C 1
ATOM 714 O O . LEU A 1 88 ? 17.063 3.186 -43.609 1.00 95.38 88 LEU A O 1
ATOM 718 N N . GLU A 1 89 ? 15.951 4.220 -45.259 1.00 96.44 89 GLU A N 1
ATOM 719 C CA . GLU A 1 89 ? 14.910 3.208 -45.411 1.00 96.44 89 GLU A CA 1
ATOM 720 C C . GLU A 1 89 ? 15.480 1.902 -45.967 1.00 96.44 89 GLU A C 1
ATOM 722 O O . GLU A 1 89 ? 15.313 0.859 -45.336 1.00 96.44 89 GLU A O 1
ATOM 727 N N . ALA A 1 90 ? 16.263 1.957 -47.046 1.00 96.25 90 ALA A N 1
ATOM 728 C CA . ALA A 1 90 ? 16.967 0.789 -47.574 1.00 96.25 90 ALA A CA 1
ATOM 729 C C . ALA A 1 90 ? 17.858 0.128 -46.504 1.00 96.25 90 ALA A C 1
ATOM 731 O O . ALA A 1 90 ? 17.856 -1.095 -46.349 1.00 96.25 90 ALA A O 1
ATOM 732 N N . GLN A 1 91 ? 18.563 0.929 -45.695 1.00 97.12 91 GLN A N 1
ATOM 733 C CA . GLN A 1 91 ? 19.365 0.424 -44.579 1.00 97.12 91 GLN A CA 1
ATOM 734 C C . GLN A 1 91 ? 18.504 -0.238 -43.488 1.00 97.12 91 GLN A C 1
ATOM 736 O O . GLN A 1 91 ? 18.886 -1.287 -42.968 1.00 97.12 91 GLN A O 1
ATOM 741 N N . ARG A 1 92 ? 17.344 0.338 -43.140 1.00 97.62 92 ARG A N 1
ATOM 742 C CA . ARG A 1 92 ? 16.390 -0.262 -42.188 1.00 97.62 92 ARG A CA 1
ATOM 743 C C . ARG A 1 92 ? 15.848 -1.585 -42.711 1.00 97.62 92 ARG A C 1
ATOM 745 O O . ARG A 1 92 ? 15.796 -2.539 -41.944 1.00 97.62 92 ARG A O 1
ATOM 752 N N . ILE A 1 93 ? 15.493 -1.658 -43.994 1.00 96.81 93 ILE A N 1
ATOM 753 C CA . ILE A 1 93 ? 14.992 -2.880 -44.636 1.00 96.81 93 ILE A CA 1
ATOM 754 C C . ILE A 1 93 ? 16.056 -3.978 -44.570 1.00 96.81 93 ILE A C 1
ATOM 756 O O . ILE A 1 93 ? 15.779 -5.065 -44.071 1.00 96.81 93 ILE A O 1
ATOM 760 N N . GLN A 1 94 ? 17.297 -3.686 -44.968 1.00 96.12 94 GLN A N 1
ATOM 761 C CA . GLN A 1 94 ? 18.395 -4.655 -44.877 1.00 96.12 94 GLN A CA 1
ATOM 762 C C . GLN A 1 94 ? 18.658 -5.114 -43.436 1.00 96.12 94 GLN A C 1
ATOM 764 O O . GLN A 1 94 ? 18.874 -6.301 -43.191 1.00 96.12 94 GLN A O 1
ATOM 769 N N . GLN A 1 95 ? 18.611 -4.196 -42.464 1.00 96.19 95 GLN A N 1
ATOM 770 C CA . GLN A 1 95 ? 18.731 -4.552 -41.049 1.00 96.19 95 GLN A CA 1
ATOM 771 C C . GLN A 1 95 ? 17.580 -5.447 -40.589 1.00 96.19 95 GLN A C 1
ATOM 773 O O . GLN A 1 95 ? 17.829 -6.436 -39.907 1.00 96.19 95 GLN A O 1
ATOM 778 N N . HIS A 1 96 ? 16.341 -5.137 -40.971 1.00 95.94 96 HIS A N 1
ATOM 779 C CA . HIS A 1 96 ? 15.176 -5.960 -40.657 1.00 95.94 96 HIS A CA 1
ATOM 780 C C . HIS A 1 96 ? 15.307 -7.369 -41.229 1.00 95.94 96 HIS A C 1
ATOM 782 O O . HIS A 1 96 ? 15.073 -8.326 -40.496 1.00 95.94 96 HIS A O 1
ATOM 788 N N . LEU A 1 97 ? 15.735 -7.501 -42.487 1.00 96.62 97 LEU A N 1
ATOM 789 C CA . LEU A 1 97 ? 15.972 -8.800 -43.119 1.00 96.62 97 LEU A CA 1
ATOM 790 C C . LEU A 1 97 ? 17.048 -9.592 -42.372 1.00 96.62 97 LEU A C 1
ATOM 792 O O . LEU A 1 97 ? 16.815 -10.742 -42.014 1.00 96.62 97 LEU A O 1
ATOM 796 N N . ARG A 1 98 ? 18.176 -8.952 -42.037 1.00 95.38 98 ARG A N 1
ATOM 797 C CA . ARG A 1 98 ? 19.243 -9.581 -41.247 1.00 95.38 98 ARG A CA 1
ATOM 798 C C . ARG A 1 98 ? 18.747 -10.054 -39.880 1.00 95.38 98 ARG A C 1
ATOM 800 O O . ARG A 1 98 ? 19.074 -11.162 -39.480 1.00 95.38 98 ARG A O 1
ATOM 807 N N . LEU A 1 99 ? 17.988 -9.219 -39.163 1.00 95.69 99 LEU A N 1
ATOM 808 C CA . LEU A 1 99 ? 17.434 -9.555 -37.846 1.00 95.69 99 LEU A CA 1
ATOM 809 C C . LEU A 1 99 ? 16.373 -10.661 -37.927 1.00 95.69 99 LEU A C 1
ATOM 811 O O . LEU A 1 99 ? 16.254 -11.450 -36.994 1.00 95.69 99 LEU A O 1
ATOM 815 N N . ALA A 1 100 ? 15.600 -10.714 -39.013 1.00 95.81 100 ALA A N 1
ATOM 816 C CA . ALA A 1 100 ? 14.601 -11.753 -39.244 1.00 95.81 100 ALA A CA 1
ATOM 817 C C . ALA A 1 100 ? 15.246 -13.111 -39.558 1.00 95.81 100 ALA A C 1
ATOM 819 O O . ALA A 1 100 ? 14.714 -14.137 -39.145 1.00 95.81 100 ALA A O 1
ATOM 820 N N . SER A 1 101 ? 16.403 -13.116 -40.2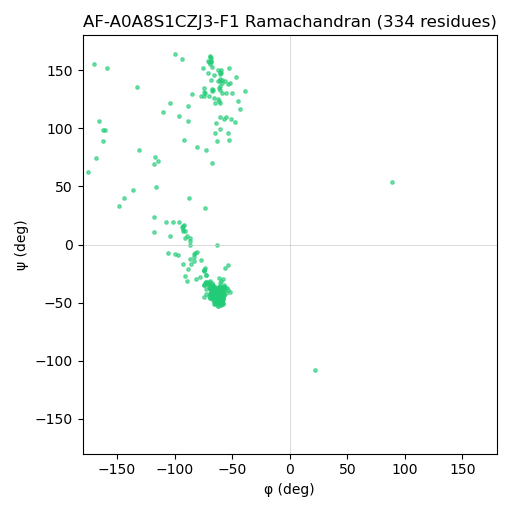28 1.00 94.56 101 SER A N 1
ATOM 821 C CA . SER A 1 101 ? 17.180 -14.324 -40.524 1.00 94.56 101 SER A CA 1
ATOM 822 C C . SER A 1 101 ? 18.152 -14.743 -39.408 1.00 94.56 101 SER A C 1
ATOM 824 O O . SER A 1 101 ? 18.926 -15.675 -39.607 1.00 94.56 101 SER A O 1
ATOM 826 N N . GLU A 1 102 ? 18.184 -14.052 -38.260 1.00 96.12 102 GLU A N 1
ATOM 827 C CA . GLU A 1 102 ? 19.085 -14.400 -37.148 1.00 96.12 102 GLU A CA 1
ATOM 828 C C . GLU A 1 102 ? 18.716 -15.756 -36.535 1.00 96.12 102 GLU A C 1
ATOM 830 O O . GLU A 1 102 ? 17.561 -15.990 -36.166 1.00 96.12 102 GLU A O 1
ATOM 835 N N . SER A 1 103 ? 19.714 -16.619 -36.317 1.00 97.81 103 SER A N 1
ATOM 836 C CA . SER A 1 103 ? 19.498 -17.824 -35.514 1.00 97.81 103 SER A CA 1
ATOM 837 C C . SER A 1 103 ? 19.258 -17.467 -34.035 1.00 97.81 103 SER 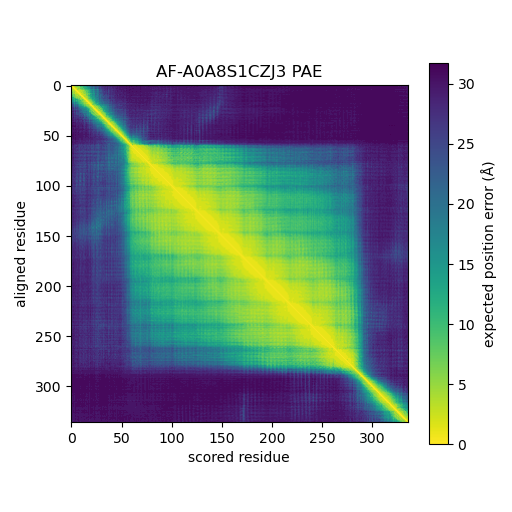A C 1
ATOM 839 O O . SER A 1 103 ? 19.690 -16.403 -33.566 1.00 97.81 103 SER A O 1
ATOM 841 N N . PRO A 1 104 ? 18.610 -18.347 -33.249 1.00 97.50 104 PRO A N 1
ATOM 842 C CA . PRO A 1 104 ? 18.394 -18.116 -31.820 1.00 97.50 104 PRO A CA 1
ATOM 843 C C . PRO A 1 104 ? 19.687 -17.834 -31.040 1.00 97.50 104 PRO A C 1
ATOM 845 O O . PRO A 1 104 ? 19.700 -16.965 -30.167 1.00 97.50 104 PRO A O 1
ATOM 848 N N . GLU A 1 105 ? 20.784 -18.509 -31.388 1.00 96.88 105 GLU A N 1
ATOM 849 C CA . GLU A 1 105 ? 22.106 -18.323 -30.777 1.00 96.88 105 GLU A CA 1
ATOM 850 C C . GLU A 1 105 ? 22.719 -16.965 -31.128 1.00 96.88 105 GLU A C 1
ATOM 852 O O . GLU A 1 105 ? 23.175 -16.235 -30.244 1.00 96.88 105 GLU A O 1
ATOM 857 N N . GLN A 1 106 ? 22.663 -16.570 -32.405 1.00 96.56 106 GLN A N 1
ATOM 858 C CA . GLN A 1 106 ? 23.118 -15.251 -32.851 1.00 96.56 106 GLN A CA 1
ATOM 859 C C . GLN A 1 106 ? 22.320 -14.136 -32.169 1.00 96.56 106 GLN A C 1
ATOM 861 O O . GLN A 1 106 ? 22.892 -13.155 -31.686 1.00 96.56 106 GLN A O 1
ATOM 866 N N . ARG A 1 107 ? 20.999 -14.314 -32.049 1.00 96.88 107 ARG A N 1
ATOM 867 C CA . ARG A 1 107 ? 20.122 -13.393 -31.323 1.00 96.88 107 ARG A CA 1
ATOM 868 C C . ARG A 1 107 ? 20.483 -13.322 -29.840 1.00 96.88 107 ARG A C 1
ATOM 870 O O . ARG A 1 107 ? 20.531 -12.221 -29.287 1.00 96.88 107 ARG A O 1
ATOM 877 N N . ALA A 1 108 ? 20.732 -14.456 -29.188 1.00 97.31 108 ALA A N 1
ATOM 878 C CA . ALA A 1 108 ? 21.128 -14.502 -27.782 1.00 97.31 108 ALA A CA 1
ATOM 879 C C . ALA A 1 108 ? 22.464 -13.780 -27.553 1.00 97.31 108 ALA A C 1
ATOM 881 O O . ALA A 1 108 ? 22.530 -12.897 -26.695 1.00 97.31 108 ALA A O 1
ATOM 882 N N . SER A 1 109 ? 23.474 -14.067 -28.379 1.00 97.56 109 SER A N 1
ATOM 883 C CA . SER A 1 109 ? 24.786 -13.413 -28.341 1.00 97.56 109 SER A CA 1
ATOM 884 C C . SER A 1 109 ? 24.677 -11.898 -28.558 1.00 97.56 109 SER A C 1
ATOM 886 O O . SER A 1 109 ? 25.170 -11.106 -27.750 1.00 97.56 109 SER A O 1
ATOM 888 N N . ARG A 1 110 ? 23.911 -11.454 -29.567 1.00 96.81 110 ARG A N 1
ATOM 889 C CA . ARG A 1 110 ? 23.651 -10.025 -29.807 1.00 96.81 110 ARG A CA 1
ATOM 890 C C . ARG A 1 110 ? 22.967 -9.355 -28.614 1.00 96.81 110 ARG A C 1
ATOM 892 O O . ARG A 1 110 ? 23.348 -8.250 -28.225 1.00 96.81 110 ARG A O 1
ATOM 899 N N . LEU A 1 111 ? 21.948 -9.987 -28.028 1.00 97.19 111 LEU A N 1
ATOM 900 C CA . LEU A 1 111 ? 21.253 -9.452 -26.853 1.00 97.19 111 LEU A CA 1
ATOM 901 C C . LEU A 1 111 ? 22.156 -9.421 -25.614 1.00 97.19 111 LEU A C 1
ATOM 903 O O . LEU A 1 111 ? 22.045 -8.489 -24.816 1.00 97.19 111 LEU A O 1
ATOM 907 N N . GLN A 1 112 ? 23.053 -10.393 -25.458 1.00 97.56 112 GLN A N 1
ATOM 908 C CA . GLN A 1 112 ? 24.049 -10.405 -24.393 1.00 97.56 112 GLN A CA 1
ATOM 909 C C . GLN A 1 112 ? 25.033 -9.241 -24.546 1.00 97.56 112 GLN A C 1
ATOM 911 O O . GLN A 1 112 ? 25.143 -8.432 -23.625 1.00 97.56 112 GLN A O 1
ATOM 916 N N . ALA A 1 113 ? 25.630 -9.064 -25.726 1.00 97.62 113 ALA A N 1
ATOM 917 C CA . ALA A 1 113 ? 26.526 -7.942 -26.006 1.00 97.62 113 ALA A CA 1
ATOM 918 C C . ALA A 1 113 ? 25.837 -6.577 -25.784 1.00 97.62 113 ALA A C 1
ATOM 920 O O . ALA A 1 113 ? 26.426 -5.638 -25.241 1.00 97.62 113 ALA A O 1
ATOM 921 N N . LEU A 1 114 ? 24.550 -6.456 -26.140 1.00 98.00 114 LEU A N 1
ATOM 922 C CA . LEU A 1 114 ? 23.755 -5.252 -25.864 1.00 98.00 114 LEU A CA 1
ATOM 923 C C . LEU A 1 114 ? 23.550 -5.012 -24.361 1.00 98.00 114 LEU A C 1
ATOM 925 O O . LEU A 1 114 ? 23.674 -3.869 -23.908 1.00 98.00 114 LEU A O 1
ATOM 929 N N . ARG A 1 115 ? 23.256 -6.063 -23.582 1.00 98.06 115 ARG A N 1
ATOM 930 C CA . ARG A 1 115 ? 23.125 -5.980 -22.116 1.00 98.06 115 ARG A CA 1
ATOM 931 C C . ARG A 1 115 ? 24.449 -5.594 -21.464 1.00 98.06 115 ARG A C 1
ATOM 933 O O . ARG A 1 115 ? 24.445 -4.752 -20.571 1.00 98.06 115 ARG A O 1
ATOM 940 N N . GLU A 1 116 ? 25.565 -6.153 -21.917 1.00 97.88 116 GLU A N 1
ATOM 941 C CA . GLU A 1 116 ? 26.909 -5.840 -21.417 1.00 97.88 116 GLU A CA 1
ATOM 942 C C . GLU A 1 116 ? 27.287 -4.387 -21.706 1.00 97.88 116 GLU A C 1
ATOM 944 O O . GLU A 1 116 ? 27.627 -3.644 -20.784 1.00 97.88 116 GLU A O 1
ATOM 949 N N . ARG A 1 117 ? 27.091 -3.916 -22.944 1.00 97.75 117 ARG A N 1
ATOM 950 C CA . ARG A 1 117 ? 27.282 -2.500 -23.291 1.00 97.75 117 ARG A CA 1
ATOM 951 C C . ARG A 1 117 ? 26.381 -1.583 -22.459 1.00 97.75 117 ARG A C 1
ATOM 953 O O . ARG A 1 117 ? 26.786 -0.482 -22.087 1.00 97.75 117 ARG A O 1
ATOM 960 N N . GLN A 1 118 ? 25.142 -1.988 -22.175 1.00 97.38 118 GLN A N 1
ATOM 961 C CA . GLN A 1 118 ? 24.247 -1.214 -21.314 1.00 97.38 118 GLN A CA 1
ATOM 962 C C . GLN A 1 118 ? 24.742 -1.179 -19.864 1.00 97.38 118 GLN A C 1
ATOM 964 O O . GLN A 1 118 ? 24.764 -0.101 -19.277 1.00 97.38 118 GLN A O 1
ATOM 969 N N . ARG A 1 119 ? 25.164 -2.318 -19.304 1.00 97.69 119 ARG A N 1
ATOM 970 C CA . ARG A 1 119 ? 25.752 -2.397 -17.959 1.00 97.69 119 ARG A CA 1
ATOM 971 C C . ARG A 1 119 ? 26.980 -1.503 -17.845 1.00 97.69 119 ARG A C 1
ATOM 973 O O . ARG A 1 119 ? 27.048 -0.713 -16.911 1.00 97.69 119 ARG A O 1
ATOM 980 N N . TYR A 1 120 ? 27.877 -1.560 -18.828 1.00 97.81 120 TYR A N 1
ATOM 981 C CA . TYR A 1 120 ? 29.066 -0.714 -18.874 1.00 97.81 120 TYR A CA 1
ATOM 982 C C . TYR A 1 120 ? 28.703 0.778 -18.855 1.00 97.81 120 TYR A C 1
ATOM 984 O O . TYR A 1 120 ? 29.188 1.512 -17.998 1.00 97.81 120 TYR A O 1
ATOM 992 N N . ARG A 1 121 ? 27.776 1.219 -19.721 1.00 97.12 121 ARG A N 1
ATOM 993 C CA . ARG A 1 121 ? 27.308 2.618 -19.740 1.00 97.12 121 ARG A CA 1
ATOM 994 C C . ARG A 1 121 ? 26.666 3.061 -18.426 1.00 97.12 121 ARG A C 1
ATOM 996 O O . ARG A 1 121 ? 26.871 4.194 -18.022 1.00 97.12 121 ARG A O 1
ATOM 1003 N N . LEU A 1 122 ? 25.885 2.194 -17.777 1.00 97.00 122 LEU A N 1
ATOM 1004 C CA . LEU A 1 122 ? 25.238 2.514 -16.499 1.00 97.00 122 LEU A CA 1
ATOM 1005 C C . LEU A 1 122 ? 26.231 2.557 -15.330 1.00 97.00 122 LEU A C 1
ATOM 1007 O O . LEU A 1 122 ? 26.026 3.332 -14.402 1.00 97.00 122 LEU A O 1
ATOM 1011 N N . ALA A 1 123 ? 27.286 1.740 -15.362 1.00 97.25 123 ALA A N 1
ATOM 1012 C CA . ALA A 1 123 ? 28.325 1.732 -14.332 1.00 97.25 123 ALA A CA 1
ATOM 1013 C C . ALA A 1 123 ? 29.205 2.993 -14.377 1.00 97.25 123 ALA A C 1
ATOM 1015 O O . ALA A 1 123 ? 29.630 3.471 -13.332 1.00 97.25 123 ALA A O 1
ATOM 1016 N N . HIS A 1 124 ? 29.425 3.548 -15.572 1.00 97.19 124 HIS A N 1
ATOM 1017 C CA . HIS A 1 124 ? 30.255 4.739 -15.800 1.00 97.19 124 HIS A CA 1
ATOM 1018 C C . HIS A 1 124 ? 29.413 6.013 -15.996 1.00 97.19 124 HIS A C 1
ATOM 1020 O O . HIS A 1 124 ? 29.873 6.996 -16.571 1.00 97.19 124 HIS A O 1
ATOM 1026 N N . GLU A 1 125 ? 28.152 5.987 -15.561 1.00 97.12 125 GLU A N 1
ATOM 1027 C CA . GLU A 1 125 ? 27.224 7.109 -15.688 1.00 97.12 125 GLU A CA 1
ATOM 1028 C C . GLU A 1 125 ? 27.570 8.206 -14.670 1.00 97.12 125 GLU A C 1
ATOM 1030 O O . GLU A 1 125 ? 27.649 7.946 -13.467 1.00 97.12 125 GLU A O 1
ATOM 1035 N N . THR A 1 126 ? 27.728 9.452 -15.127 1.00 98.38 126 THR A N 1
ATOM 1036 C CA . THR A 1 126 ? 27.928 10.580 -14.201 1.00 98.38 126 THR A CA 1
ATOM 1037 C C . THR A 1 126 ? 26.638 10.890 -13.428 1.00 98.38 126 THR A C 1
ATOM 1039 O O . THR A 1 126 ? 25.538 10.594 -13.912 1.00 98.38 126 THR A O 1
ATOM 1042 N N . PRO A 1 127 ? 26.703 11.537 -12.248 1.00 98.12 127 PRO A N 1
ATOM 1043 C CA . PRO A 1 127 ? 25.503 11.899 -11.488 1.00 98.12 127 PRO A CA 1
ATOM 1044 C C . PRO A 1 127 ? 24.473 12.702 -12.302 1.00 98.12 127 PRO A C 1
ATOM 1046 O O . PRO A 1 127 ? 23.276 12.421 -12.223 1.00 98.12 127 PRO A O 1
ATOM 1049 N N . ASN A 1 128 ? 24.929 13.630 -13.152 1.00 97.81 128 ASN A N 1
ATOM 1050 C CA . ASN A 1 128 ? 24.064 14.447 -14.012 1.00 97.81 128 ASN A CA 1
ATOM 1051 C C . ASN A 1 128 ? 23.398 13.624 -15.123 1.00 97.81 128 ASN A C 1
ATOM 1053 O O . ASN A 1 128 ? 22.202 13.780 -15.388 1.00 97.81 128 ASN A O 1
ATOM 1057 N N . GLN A 1 129 ? 24.143 12.705 -15.746 1.00 97.56 129 GLN A N 1
ATOM 1058 C CA . GLN A 1 129 ? 23.589 11.774 -16.733 1.00 97.56 129 GLN A CA 1
ATOM 1059 C C . GLN A 1 129 ? 22.547 10.853 -16.086 1.00 97.56 129 GLN A C 1
ATOM 1061 O O . GLN A 1 129 ? 21.449 10.691 -16.623 1.00 97.56 129 GLN A O 1
ATOM 1066 N N . ARG A 1 130 ? 22.830 10.343 -14.880 1.00 97.38 130 ARG A N 1
ATOM 1067 C CA . ARG A 1 130 ? 21.902 9.516 -14.099 1.00 97.38 130 ARG A CA 1
ATOM 1068 C C . ARG A 1 130 ? 20.632 10.265 -13.740 1.00 97.38 130 ARG A C 1
ATOM 1070 O O . ARG A 1 130 ? 19.541 9.713 -13.897 1.00 97.38 130 ARG A O 1
ATOM 1077 N N . ALA A 1 131 ? 20.754 11.502 -13.266 1.00 97.75 131 ALA A N 1
ATOM 1078 C CA . ALA A 1 131 ? 19.609 12.349 -12.960 1.00 97.75 131 ALA A CA 1
ATOM 1079 C C . ALA A 1 131 ? 18.739 12.547 -14.208 1.00 97.75 131 ALA A C 1
ATOM 1081 O O . ALA A 1 131 ? 17.553 12.221 -14.169 1.00 97.75 131 ALA A O 1
ATOM 1082 N N . SER A 1 132 ? 19.348 12.944 -15.329 1.00 97.69 132 SER A N 1
ATOM 1083 C CA . SER A 1 132 ? 18.668 13.161 -16.616 1.00 97.69 132 SER A CA 1
ATOM 1084 C C . SER A 1 132 ? 17.989 11.893 -17.152 1.00 97.69 132 SER A C 1
ATOM 1086 O O . SER A 1 132 ? 16.862 11.921 -17.648 1.00 97.69 132 SER A O 1
ATOM 1088 N N . ARG A 1 133 ? 18.632 10.728 -17.013 1.00 97.50 133 ARG A N 1
ATOM 1089 C CA . ARG A 1 133 ? 18.031 9.445 -17.396 1.00 97.50 133 ARG A CA 1
ATOM 1090 C C . ARG A 1 133 ? 16.833 9.102 -16.514 1.00 97.50 133 ARG A C 1
ATOM 1092 O O . ARG A 1 133 ? 15.815 8.632 -17.022 1.00 97.50 133 ARG A O 1
ATOM 1099 N N . LEU A 1 134 ? 16.939 9.294 -15.198 1.00 97.69 134 LEU A N 1
ATOM 1100 C CA . LEU A 1 134 ? 15.855 8.994 -14.26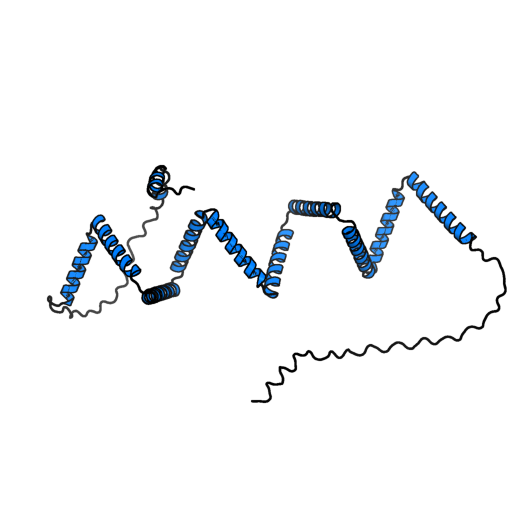0 1.00 97.69 134 LEU A CA 1
ATOM 1101 C C . LEU A 1 134 ? 14.670 9.953 -14.420 1.00 97.69 134 LEU A C 1
ATOM 1103 O O . LEU A 1 134 ? 13.531 9.498 -14.324 1.00 97.69 134 LEU A O 1
ATOM 1107 N N . THR A 1 135 ? 14.904 11.238 -14.696 1.00 97.94 135 THR A N 1
ATOM 1108 C CA . THR A 1 135 ? 13.830 12.199 -14.995 1.00 97.94 135 THR A CA 1
ATOM 1109 C C . THR A 1 135 ? 13.104 11.809 -16.278 1.00 97.94 135 THR A C 1
ATOM 1111 O O . THR A 1 135 ? 11.890 11.614 -16.238 1.00 97.94 135 THR A O 1
ATOM 1114 N N . ALA A 1 136 ? 13.835 11.532 -17.362 1.00 97.75 136 ALA A N 1
ATOM 1115 C CA . ALA A 1 136 ? 13.244 11.071 -18.617 1.00 97.75 136 ALA A CA 1
ATOM 1116 C C . ALA A 1 136 ? 12.484 9.736 -18.468 1.00 97.75 136 ALA A C 1
ATOM 1118 O O . ALA A 1 136 ? 11.489 9.498 -19.152 1.00 97.75 136 ALA A O 1
ATOM 1119 N N . LEU A 1 137 ? 12.929 8.835 -17.581 1.00 98.19 137 LEU A N 1
ATOM 1120 C CA . LEU A 1 137 ? 12.206 7.593 -17.276 1.00 98.19 137 LEU A CA 1
ATOM 1121 C C . LEU A 1 137 ? 10.903 7.854 -16.508 1.00 98.19 137 LEU A C 1
ATOM 1123 O O . LEU A 1 137 ? 9.878 7.263 -16.852 1.00 98.19 137 LEU A O 1
ATOM 1127 N N . ARG A 1 138 ? 10.924 8.737 -15.501 1.00 98.12 138 ARG A N 1
ATOM 1128 C CA . ARG A 1 138 ? 9.719 9.135 -14.751 1.00 98.12 138 ARG A CA 1
ATOM 1129 C C . ARG A 1 138 ? 8.705 9.821 -15.658 1.00 98.12 138 ARG A C 1
ATOM 1131 O O . ARG A 1 138 ? 7.519 9.527 -15.561 1.00 98.12 138 ARG A O 1
ATOM 1138 N N . GLU A 1 139 ? 9.160 10.682 -16.561 1.00 98.12 139 GLU A N 1
ATOM 1139 C CA . GLU A 1 139 ? 8.295 11.374 -17.515 1.00 98.12 139 GLU A CA 1
ATOM 1140 C C . GLU A 1 139 ? 7.634 10.398 -18.492 1.00 98.12 139 GLU A C 1
ATOM 1142 O O . GLU A 1 139 ? 6.409 10.382 -18.614 1.00 98.12 139 GLU A O 1
ATOM 1147 N N . ARG A 1 140 ? 8.407 9.485 -19.096 1.00 97.75 140 ARG A N 1
ATOM 1148 C CA . ARG A 1 140 ? 7.843 8.411 -19.932 1.00 97.75 140 ARG A CA 1
ATOM 1149 C C . ARG A 1 140 ? 6.844 7.548 -19.170 1.00 97.75 140 ARG A C 1
ATOM 1151 O O . ARG A 1 140 ? 5.834 7.137 -19.737 1.00 97.75 140 ARG A O 1
ATOM 1158 N N . GLN A 1 141 ? 7.114 7.259 -17.896 1.00 97.81 141 GLN A N 1
ATOM 1159 C CA . GLN A 1 141 ? 6.176 6.528 -17.050 1.00 97.81 141 GLN A CA 1
ATOM 1160 C C . GLN A 1 141 ? 4.898 7.338 -16.813 1.00 97.81 141 GLN A C 1
ATOM 1162 O O . GLN A 1 141 ? 3.812 6.774 -16.914 1.00 97.81 141 GLN A O 1
ATOM 1167 N N . ARG A 1 142 ? 5.007 8.645 -16.548 1.00 97.75 142 ARG A N 1
ATOM 1168 C CA . ARG A 1 142 ? 3.855 9.538 -16.381 1.00 97.75 142 ARG A CA 1
ATOM 1169 C C . ARG A 1 142 ? 2.986 9.553 -17.634 1.00 97.75 142 ARG A C 1
ATOM 1171 O O . ARG A 1 142 ? 1.783 9.355 -17.518 1.00 97.75 142 ARG A O 1
ATOM 1178 N N . ILE A 1 143 ? 3.597 9.719 -18.807 1.00 97.81 143 ILE A N 1
ATOM 1179 C CA . ILE A 1 143 ? 2.895 9.717 -20.098 1.00 97.81 143 ILE A CA 1
ATOM 1180 C C . ILE A 1 143 ? 2.188 8.377 -20.315 1.00 97.81 143 ILE A C 1
ATOM 1182 O O . ILE A 1 143 ? 0.990 8.364 -20.572 1.00 97.81 143 ILE A O 1
ATOM 1186 N N . ARG A 1 144 ? 2.887 7.249 -20.117 1.00 97.44 144 ARG A N 1
ATOM 1187 C CA . ARG A 1 144 ? 2.296 5.908 -20.259 1.00 97.44 144 ARG A CA 1
ATOM 1188 C C . ARG A 1 144 ? 1.094 5.700 -19.337 1.00 97.44 144 ARG A C 1
ATOM 1190 O O . ARG A 1 144 ? 0.091 5.154 -19.772 1.00 97.44 144 ARG A O 1
ATOM 1197 N N . LEU A 1 145 ? 1.206 6.104 -18.069 1.00 97.12 145 LEU A N 1
ATOM 1198 C CA . LEU A 1 145 ? 0.123 5.968 -17.091 1.00 97.12 145 LEU A CA 1
ATOM 1199 C C . LEU A 1 145 ? -1.055 6.904 -17.392 1.00 97.12 145 LEU A C 1
ATOM 1201 O O . LEU A 1 145 ? -2.189 6.560 -17.075 1.00 97.12 145 LEU A O 1
ATOM 1205 N N . ALA A 1 146 ? -0.797 8.078 -17.973 1.00 96.56 146 ALA A N 1
ATOM 1206 C CA . ALA A 1 146 ? -1.836 9.021 -18.377 1.00 96.56 146 ALA A CA 1
ATOM 1207 C C . ALA A 1 146 ? -2.588 8.555 -19.632 1.00 96.56 146 ALA A C 1
ATOM 1209 O O . ALA A 1 146 ? -3.787 8.782 -19.737 1.00 96.56 146 ALA A O 1
ATOM 1210 N N . SER A 1 147 ? -1.903 7.871 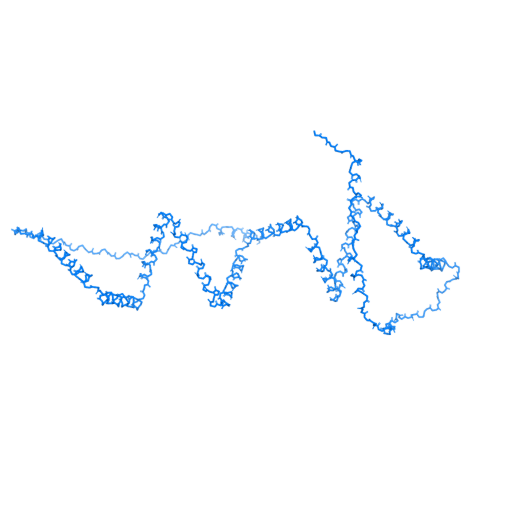-20.551 1.00 96.75 147 SER A N 1
ATOM 1211 C CA . SER A 1 147 ? -2.491 7.313 -21.772 1.00 96.75 147 SER A CA 1
ATOM 1212 C C . SER A 1 147 ? -2.967 5.858 -21.619 1.00 96.75 147 SER A C 1
ATOM 1214 O O . SER A 1 147 ? -3.190 5.187 -22.625 1.00 96.75 147 SER A O 1
ATOM 1216 N N . GLU A 1 148 ? -3.042 5.321 -20.395 1.00 97.25 148 GLU A N 1
ATOM 1217 C CA . GLU A 1 148 ? -3.542 3.961 -20.149 1.00 97.25 148 GLU A CA 1
ATOM 1218 C C . GLU A 1 148 ? -5.039 3.882 -20.469 1.00 97.25 148 GLU A C 1
ATOM 1220 O O . GLU A 1 148 ? -5.834 4.702 -20.007 1.00 97.25 148 GLU A O 1
ATOM 1225 N N . THR A 1 149 ? -5.443 2.837 -21.191 1.00 98.25 149 THR A N 1
ATOM 1226 C CA . THR A 1 149 ? -6.866 2.501 -21.326 1.00 98.25 149 THR A CA 1
ATOM 1227 C C . THR A 1 149 ? -7.421 1.951 -20.003 1.00 98.25 149 THR A C 1
ATOM 1229 O O . THR A 1 149 ? -6.653 1.436 -19.177 1.00 98.25 149 THR A O 1
ATOM 1232 N N . PRO A 1 150 ? -8.748 2.003 -19.772 1.00 97.81 150 PRO A N 1
ATOM 1233 C CA . PRO A 1 150 ? -9.365 1.442 -18.567 1.00 97.81 150 PRO A CA 1
ATOM 1234 C C . PRO A 1 150 ? -8.976 -0.022 -18.303 1.00 97.81 150 PRO A C 1
ATOM 1236 O O . PRO A 1 150 ? -8.635 -0.367 -17.171 1.00 97.81 150 PRO A O 1
ATOM 1239 N N . ASP A 1 151 ? -8.917 -0.852 -19.347 1.00 97.88 151 ASP A N 1
ATOM 1240 C CA . ASP A 1 151 ? -8.537 -2.266 -19.237 1.00 97.88 151 ASP A CA 1
ATOM 1241 C C . ASP A 1 151 ? -7.065 -2.451 -18.857 1.00 97.88 151 ASP A C 1
ATOM 1243 O O . ASP A 1 151 ? -6.729 -3.282 -18.009 1.00 97.88 151 ASP A O 1
ATOM 1247 N N . GLN A 1 152 ? -6.163 -1.660 -19.446 1.00 97.88 152 GLN A N 1
ATOM 1248 C CA . GLN A 1 152 ? -4.743 -1.677 -19.079 1.00 97.88 152 GLN A CA 1
ATOM 1249 C C . GLN A 1 152 ? -4.550 -1.247 -17.623 1.00 97.88 152 GLN A C 1
ATOM 1251 O O . GLN A 1 152 ? -3.798 -1.884 -16.878 1.00 97.88 152 GLN A O 1
ATOM 1256 N N . ARG A 1 153 ? -5.279 -0.211 -17.190 1.00 97.62 153 ARG A N 1
ATOM 1257 C CA . ARG A 1 153 ? -5.275 0.251 -15.801 1.00 97.62 153 ARG A CA 1
ATOM 1258 C C . ARG A 1 153 ? -5.785 -0.834 -14.855 1.00 97.62 153 ARG A C 1
ATOM 1260 O O . ARG A 1 153 ? -5.168 -1.052 -13.810 1.00 97.62 153 ARG A O 1
ATOM 1267 N N . ALA A 1 154 ? -6.877 -1.513 -15.204 1.00 97.88 154 ALA A N 1
ATOM 1268 C CA . ALA A 1 154 ? -7.437 -2.602 -14.410 1.00 97.88 154 ALA A CA 1
ATOM 1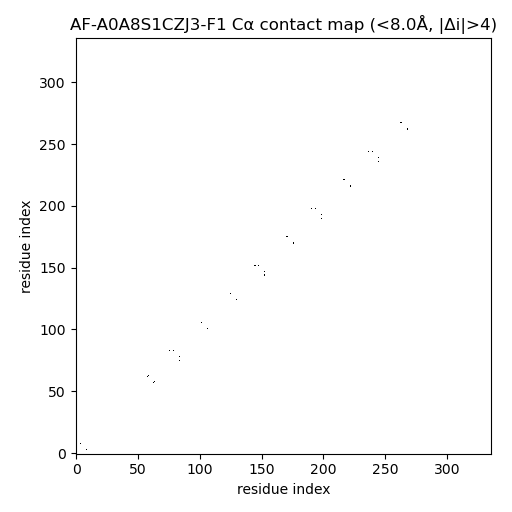269 C C . ALA A 1 154 ? -6.421 -3.741 -14.240 1.00 97.88 154 ALA A C 1
ATOM 1271 O O . ALA A 1 154 ? -6.073 -4.065 -13.103 1.00 97.88 154 ALA A O 1
ATOM 1272 N N . LYS A 1 155 ? -5.842 -4.236 -15.345 1.00 98.12 155 LYS A N 1
ATOM 1273 C CA . LYS A 1 155 ? -4.803 -5.282 -15.334 1.00 98.12 155 LYS A CA 1
ATOM 1274 C C . LYS A 1 155 ? -3.582 -4.882 -14.503 1.00 98.12 155 LYS A C 1
ATOM 1276 O O . LYS A 1 155 ? -3.079 -5.672 -13.706 1.00 98.12 155 LYS A O 1
ATOM 1281 N N . ARG A 1 156 ? -3.109 -3.635 -14.624 1.00 97.81 156 ARG A N 1
ATOM 1282 C CA . ARG A 1 156 ? -1.981 -3.136 -13.818 1.00 97.81 156 ARG A CA 1
ATOM 1283 C C . ARG A 1 156 ? -2.315 -3.102 -12.325 1.00 97.81 156 ARG A C 1
ATOM 1285 O O . ARG A 1 156 ? -1.476 -3.472 -11.504 1.00 97.81 156 ARG A O 1
ATOM 1292 N N . LEU A 1 157 ? -3.499 -2.615 -11.953 1.00 97.81 157 LEU A N 1
ATOM 1293 C CA . LEU A 1 157 ? -3.923 -2.550 -10.550 1.00 97.81 157 LEU A CA 1
ATOM 1294 C C . LEU A 1 157 ? -4.154 -3.941 -9.958 1.00 97.81 157 LEU A C 1
ATOM 1296 O O . LEU A 1 157 ? -3.842 -4.156 -8.788 1.00 97.81 157 LEU A O 1
ATOM 1300 N N . GLU A 1 158 ? -4.666 -4.876 -10.749 1.00 98.00 158 GLU A N 1
ATOM 1301 C CA . GLU A 1 158 ? -4.808 -6.278 -10.370 1.00 98.00 158 GLU A CA 1
ATOM 1302 C C . GLU A 1 158 ? -3.447 -6.919 -10.091 1.00 98.00 158 GLU A C 1
ATOM 1304 O O . GLU A 1 158 ? -3.213 -7.347 -8.961 1.00 98.00 158 GLU A O 1
ATOM 1309 N N . ALA A 1 159 ? -2.496 -6.826 -11.023 1.00 97.88 159 ALA A N 1
ATOM 1310 C CA . ALA A 1 159 ? -1.136 -7.330 -10.823 1.00 97.88 159 ALA A CA 1
ATOM 1311 C C . ALA A 1 159 ? -0.446 -6.710 -9.586 1.00 97.88 159 ALA A C 1
ATOM 1313 O O . ALA A 1 159 ? 0.291 -7.376 -8.854 1.00 97.88 159 ALA A O 1
ATOM 1314 N N . LEU A 1 160 ? -0.698 -5.425 -9.300 1.00 98.06 160 LEU A N 1
ATOM 1315 C CA . LEU A 1 160 ? -0.200 -4.772 -8.083 1.00 98.06 160 LEU A CA 1
ATOM 1316 C C . LEU A 1 160 ? -0.830 -5.348 -6.808 1.00 98.06 160 LEU A C 1
ATOM 1318 O O . LEU A 1 160 ? -0.115 -5.569 -5.826 1.00 98.06 160 LEU A O 1
ATOM 1322 N N . ARG A 1 161 ? -2.144 -5.601 -6.812 1.00 97.75 161 ARG A N 1
ATOM 1323 C CA . ARG A 1 161 ? -2.853 -6.225 -5.684 1.00 97.75 161 ARG A CA 1
ATOM 1324 C C . ARG A 1 161 ? -2.381 -7.655 -5.461 1.00 97.75 161 ARG A C 1
ATOM 1326 O O . ARG A 1 161 ? -2.162 -8.027 -4.314 1.00 97.75 161 ARG A O 1
ATOM 1333 N N . GLU A 1 162 ? -2.175 -8.432 -6.518 1.00 97.88 162 GLU A N 1
ATOM 1334 C CA . GLU A 1 162 ? -1.637 -9.793 -6.434 1.00 97.88 162 GLU A CA 1
ATOM 1335 C C . GLU A 1 162 ? -0.236 -9.803 -5.835 1.00 97.88 162 GLU A C 1
ATOM 1337 O O . GLU A 1 162 ? 0.013 -10.503 -4.855 1.00 97.88 162 GLU A O 1
ATOM 1342 N N . ARG A 1 163 ? 0.660 -8.940 -6.328 1.00 97.19 163 ARG A N 1
ATOM 1343 C CA . ARG A 1 163 ? 2.004 -8.798 -5.757 1.00 97.19 163 ARG A CA 1
ATOM 1344 C C . ARG A 1 163 ? 1.959 -8.394 -4.283 1.00 97.19 163 ARG A C 1
ATOM 1346 O O . ARG A 1 163 ? 2.785 -8.851 -3.492 1.00 97.19 163 ARG A O 1
ATOM 1353 N N . GLN A 1 164 ? 1.018 -7.532 -3.899 1.00 96.94 164 GLN A N 1
ATOM 1354 C CA . GLN A 1 164 ? 0.829 -7.145 -2.503 1.00 96.94 164 GLN A CA 1
ATOM 1355 C C . GLN A 1 164 ? 0.303 -8.309 -1.657 1.00 96.94 164 GLN A C 1
ATOM 1357 O O . GLN A 1 164 ? 0.825 -8.533 -0.568 1.00 96.94 164 GLN A O 1
ATOM 1362 N N . ARG A 1 165 ? -0.687 -9.062 -2.148 1.00 97.31 165 ARG A N 1
ATOM 1363 C CA . ARG A 1 165 ? -1.214 -10.261 -1.482 1.00 97.31 165 ARG A CA 1
ATOM 1364 C C . ARG A 1 165 ? -0.116 -11.296 -1.278 1.00 97.31 165 ARG A C 1
ATOM 1366 O O . ARG A 1 165 ? 0.060 -11.753 -0.158 1.00 97.31 165 ARG A O 1
ATOM 1373 N N . PHE A 1 166 ? 0.667 -11.580 -2.315 1.00 97.50 166 PHE A N 1
ATOM 1374 C CA . PHE A 1 166 ? 1.800 -12.499 -2.243 1.00 97.50 166 PHE A CA 1
ATOM 1375 C C . PHE A 1 166 ? 2.833 -12.052 -1.202 1.00 97.50 166 PHE A C 1
ATOM 1377 O O . PHE A 1 166 ? 3.268 -12.848 -0.376 1.00 97.50 166 PHE A O 1
ATOM 1384 N N . ARG A 1 167 ? 3.183 -10.758 -1.178 1.00 96.19 167 ARG A N 1
ATOM 1385 C CA . ARG A 1 167 ? 4.095 -10.212 -0.162 1.00 96.19 167 ARG A CA 1
ATOM 1386 C C . ARG A 1 167 ? 3.544 -10.367 1.257 1.00 96.19 167 ARG A C 1
ATOM 1388 O O . ARG A 1 167 ? 4.305 -10.685 2.154 1.00 96.19 167 ARG A O 1
ATOM 1395 N N . LEU A 1 168 ? 2.251 -10.113 1.461 1.00 95.62 168 LEU A N 1
ATOM 1396 C CA . LEU A 1 168 ? 1.616 -10.224 2.779 1.00 95.62 168 LEU A CA 1
ATOM 1397 C C . LEU A 1 168 ? 1.450 -11.680 3.230 1.00 95.62 168 LEU A C 1
ATOM 1399 O O . LEU A 1 168 ? 1.520 -11.947 4.423 1.00 95.62 168 LEU A O 1
ATOM 1403 N N . ALA A 1 169 ? 1.222 -12.607 2.299 1.00 95.69 169 ALA A N 1
ATOM 1404 C CA . ALA A 1 169 ? 1.112 -14.032 2.597 1.00 95.69 169 ALA A CA 1
ATOM 1405 C C . ALA A 1 169 ? 2.460 -14.635 3.020 1.00 95.69 169 ALA A C 1
ATOM 1407 O O . ALA A 1 169 ? 2.500 -15.451 3.932 1.00 95.69 169 ALA A O 1
ATOM 1408 N N . ASN A 1 170 ? 3.552 -14.180 2.400 1.00 96.88 170 ASN A N 1
ATOM 1409 C CA . ASN A 1 170 ? 4.916 -14.623 2.699 1.00 96.88 170 ASN A CA 1
ATOM 1410 C C . ASN A 1 170 ? 5.634 -13.730 3.728 1.00 96.88 170 ASN A C 1
ATOM 1412 O O . ASN A 1 170 ? 6.855 -13.779 3.841 1.00 96.88 170 ASN A O 1
ATOM 1416 N N . GLU A 1 171 ? 4.892 -12.881 4.442 1.00 96.06 171 GLU A N 1
ATOM 1417 C CA . GLU A 1 171 ? 5.441 -11.967 5.445 1.00 96.06 171 GLU A CA 1
ATOM 1418 C C . GLU A 1 171 ? 5.922 -12.757 6.672 1.00 96.06 171 GLU A C 1
ATOM 1420 O O . GLU A 1 171 ? 5.168 -13.531 7.269 1.00 96.06 171 GLU A O 1
ATOM 1425 N N . THR A 1 172 ? 7.169 -12.533 7.084 1.00 97.75 172 THR A N 1
ATOM 1426 C CA . THR A 1 172 ? 7.706 -13.111 8.326 1.00 97.75 172 THR A CA 1
ATOM 1427 C C . THR A 1 172 ? 7.024 -12.493 9.559 1.00 97.75 172 THR A C 1
ATOM 1429 O O . THR A 1 172 ? 6.513 -11.368 9.497 1.00 97.75 172 THR A O 1
ATOM 1432 N N . PRO A 1 173 ? 7.008 -13.168 10.726 1.00 97.31 173 PRO A N 1
ATOM 1433 C CA . PRO A 1 173 ? 6.408 -12.602 11.939 1.00 97.31 173 PRO A CA 1
ATOM 1434 C C . PRO A 1 173 ? 7.030 -11.255 12.346 1.00 97.31 173 PRO A C 1
ATOM 1436 O O . PRO A 1 173 ? 6.311 -10.366 12.809 1.00 97.31 173 PRO A O 1
ATOM 1439 N N . GLU A 1 174 ? 8.332 -11.064 12.125 1.00 97.12 174 GLU A N 1
ATOM 1440 C CA . GLU A 1 174 ? 9.023 -9.801 12.404 1.00 97.12 174 GLU A CA 1
ATOM 1441 C C . GLU A 1 174 ? 8.601 -8.672 11.460 1.00 97.12 174 GLU A C 1
ATOM 1443 O O . GLU A 1 174 ? 8.316 -7.558 11.906 1.00 97.12 174 GLU A O 1
ATOM 1448 N N . GLU A 1 175 ? 8.526 -8.941 10.155 1.00 96.81 175 GLU A N 1
ATOM 1449 C CA . GLU A 1 175 ? 8.041 -7.971 9.169 1.00 96.81 175 GLU A CA 1
ATOM 1450 C C . GLU A 1 175 ? 6.592 -7.580 9.458 1.00 96.81 175 GLU A C 1
ATOM 1452 O O . GLU A 1 175 ? 6.256 -6.392 9.458 1.00 96.81 175 GLU A O 1
ATOM 1457 N N . ARG A 1 176 ? 5.757 -8.562 9.822 1.00 97.19 176 ARG A N 1
ATOM 1458 C CA . ARG A 1 176 ? 4.373 -8.329 10.235 1.00 97.19 176 ARG A CA 1
ATOM 1459 C C . ARG A 1 176 ? 4.299 -7.443 11.469 1.00 97.19 176 ARG A C 1
ATOM 1461 O O . ARG A 1 176 ? 3.485 -6.517 11.498 1.00 97.19 176 ARG A O 1
ATOM 1468 N N . ALA A 1 177 ? 5.133 -7.694 12.477 1.00 97.56 177 ALA A N 1
ATOM 1469 C CA . ALA A 1 177 ? 5.199 -6.862 13.673 1.00 97.56 177 ALA A CA 1
ATOM 1470 C C . ALA A 1 177 ? 5.602 -5.421 13.323 1.00 97.56 177 ALA A C 1
ATOM 1472 O O . ALA A 1 177 ? 4.896 -4.487 13.704 1.00 97.56 177 ALA A O 1
ATOM 1473 N N . LYS A 1 178 ? 6.655 -5.234 12.515 1.00 97.69 178 LYS A N 1
ATOM 1474 C CA . LYS A 1 178 ? 7.108 -3.913 12.041 1.00 97.69 178 LYS A CA 1
ATOM 1475 C C . LYS A 1 178 ? 6.014 -3.179 11.261 1.00 97.69 178 LYS A C 1
ATOM 1477 O O . LYS A 1 178 ? 5.765 -1.998 11.506 1.00 97.69 178 LYS A O 1
ATOM 1482 N N . ARG A 1 179 ? 5.309 -3.868 10.357 1.00 97.12 179 ARG A N 1
ATOM 1483 C CA . ARG A 1 179 ? 4.198 -3.291 9.585 1.00 97.12 179 ARG A CA 1
ATOM 1484 C C . ARG A 1 179 ? 3.035 -2.876 10.483 1.00 97.12 179 ARG A C 1
ATOM 1486 O O . ARG A 1 179 ? 2.503 -1.779 10.314 1.00 97.12 179 ARG A O 1
ATOM 1493 N N . LEU A 1 180 ? 2.620 -3.734 11.416 1.00 97.62 180 LEU A N 1
ATOM 1494 C CA . LEU A 1 180 ? 1.541 -3.422 12.357 1.00 97.62 180 LEU A CA 1
ATOM 1495 C C . LEU A 1 180 ? 1.924 -2.275 13.293 1.00 97.62 180 LEU A C 1
ATOM 1497 O O . LEU A 1 180 ? 1.079 -1.428 13.578 1.00 97.62 180 LEU A O 1
ATOM 1501 N N . GLU A 1 181 ? 3.182 -2.202 13.716 1.00 98.00 181 GLU A N 1
ATOM 1502 C CA . GLU A 1 181 ? 3.664 -1.105 14.549 1.00 98.00 181 GLU A CA 1
ATOM 1503 C C . GLU A 1 181 ? 3.680 0.218 13.782 1.00 98.00 181 GLU A C 1
ATOM 1505 O O . GLU A 1 181 ? 3.123 1.208 14.252 1.00 98.00 181 GLU A O 1
ATOM 1510 N N . ALA A 1 182 ? 4.167 0.226 12.539 1.00 97.69 182 ALA A N 1
ATOM 1511 C CA . ALA A 1 182 ? 4.079 1.401 11.675 1.00 97.69 182 ALA A CA 1
ATOM 1512 C C . ALA A 1 182 ? 2.622 1.863 11.465 1.00 97.69 182 ALA A C 1
ATOM 1514 O O . ALA A 1 182 ? 2.343 3.064 11.455 1.00 97.69 182 ALA A O 1
ATOM 1515 N N . LEU A 1 183 ? 1.672 0.928 11.331 1.00 98.00 183 LEU A N 1
ATOM 1516 C CA . LEU A 1 183 ? 0.244 1.251 11.241 1.00 98.00 183 LEU A CA 1
ATOM 1517 C C . LEU A 1 183 ? -0.299 1.851 12.544 1.00 98.00 183 LEU A C 1
ATOM 1519 O O . LEU A 1 183 ? -1.033 2.840 12.489 1.00 98.00 183 LEU A O 1
ATOM 1523 N N . ARG A 1 184 ? 0.079 1.306 13.707 1.00 98.06 184 ARG A N 1
ATOM 1524 C CA . ARG A 1 184 ? -0.297 1.855 15.020 1.00 98.06 184 ARG A CA 1
ATOM 1525 C C . ARG A 1 184 ? 0.263 3.257 15.221 1.00 98.06 184 ARG A C 1
ATOM 1527 O O . ARG A 1 184 ? -0.477 4.122 15.679 1.00 98.06 184 ARG A O 1
ATOM 1534 N N . ILE A 1 185 ? 1.518 3.504 14.844 1.00 98.06 185 ILE A N 1
ATOM 1535 C CA . ILE A 1 185 ? 2.150 4.828 14.932 1.00 98.06 185 ILE A CA 1
ATOM 1536 C C . ILE A 1 185 ? 1.380 5.838 14.081 1.00 98.06 185 ILE A C 1
ATOM 1538 O O . ILE A 1 185 ? 0.946 6.864 14.602 1.00 98.06 185 ILE A O 1
ATOM 1542 N N . ARG A 1 186 ? 1.108 5.523 12.806 1.00 97.56 186 ARG A N 1
ATOM 1543 C CA . ARG A 1 186 ? 0.308 6.401 11.931 1.00 97.56 186 ARG A CA 1
ATOM 1544 C C . ARG A 1 186 ? -1.091 6.644 12.490 1.00 97.56 186 ARG A C 1
ATOM 1546 O O . ARG A 1 186 ? -1.603 7.757 12.414 1.00 97.56 186 ARG A O 1
ATOM 1553 N N . GLN A 1 187 ? -1.719 5.619 13.064 1.00 97.56 187 GLN A N 1
ATOM 1554 C CA . GLN A 1 187 ? -3.033 5.760 13.685 1.00 97.56 187 GLN A CA 1
ATOM 1555 C C . GLN A 1 187 ? -2.985 6.669 14.917 1.00 97.56 187 GLN A C 1
ATOM 1557 O O . GLN A 1 187 ? -3.863 7.517 15.064 1.00 97.56 187 GLN A O 1
ATOM 1562 N N . ARG A 1 188 ? -1.972 6.523 15.780 1.00 97.56 188 ARG A N 1
ATOM 1563 C CA . ARG A 1 188 ? -1.760 7.395 16.944 1.00 97.56 188 ARG A CA 1
ATOM 1564 C C . ARG A 1 188 ? -1.539 8.839 16.511 1.00 97.56 188 ARG A C 1
ATOM 1566 O O . ARG A 1 188 ? -2.212 9.710 17.041 1.00 97.56 188 ARG A O 1
ATOM 1573 N N . GLN A 1 189 ? -0.692 9.075 15.510 1.00 97.56 189 GLN A N 1
ATOM 1574 C CA . GLN A 1 189 ? -0.464 10.409 14.942 1.00 97.56 189 GLN A CA 1
ATOM 1575 C C . GLN A 1 189 ? -1.758 11.016 14.392 1.00 97.56 189 GLN A C 1
ATOM 1577 O O . GLN A 1 189 ? -2.092 12.149 14.716 1.00 97.56 189 GLN A O 1
ATOM 1582 N N . ARG A 1 190 ? -2.543 10.244 13.628 1.00 96.69 190 ARG A N 1
ATOM 1583 C CA . ARG A 1 190 ? -3.834 10.712 13.107 1.00 96.69 190 ARG A CA 1
ATOM 1584 C C . ARG A 1 190 ? -4.818 11.078 14.220 1.00 96.69 190 ARG A C 1
ATOM 1586 O O . ARG A 1 190 ? -5.547 12.043 14.069 1.00 96.69 190 ARG A O 1
ATOM 1593 N N . ILE A 1 191 ? -4.868 10.297 15.303 1.00 96.75 191 ILE A N 1
ATOM 1594 C CA . ILE A 1 191 ? -5.753 10.569 16.449 1.00 96.75 191 ILE A CA 1
ATOM 1595 C C . ILE A 1 191 ? -5.248 11.766 17.265 1.00 96.75 191 ILE A C 1
ATOM 1597 O O . ILE A 1 191 ? -6.059 12.547 17.746 1.00 96.75 191 ILE A O 1
ATOM 1601 N N . ALA A 1 192 ? -3.933 11.913 17.430 1.00 96.38 192 ALA A N 1
ATOM 1602 C CA . ALA A 1 192 ? -3.338 13.036 18.152 1.00 96.38 192 ALA A CA 1
ATOM 1603 C C . ALA A 1 192 ? -3.559 14.369 17.422 1.00 96.38 192 ALA A C 1
ATOM 1605 O O . ALA A 1 192 ? -3.823 15.376 18.066 1.00 96.38 192 ALA A O 1
ATOM 1606 N N . ASN A 1 193 ? -3.518 14.349 16.088 1.00 97.12 193 ASN A N 1
ATOM 1607 C CA . ASN A 1 193 ? -3.714 15.525 15.238 1.00 97.12 193 ASN A CA 1
ATOM 1608 C C . ASN A 1 193 ? -5.193 15.765 14.865 1.00 97.12 193 ASN A C 1
ATOM 1610 O O . ASN A 1 193 ? -5.483 16.586 14.000 1.00 97.12 193 ASN A O 1
ATOM 1614 N N . GLU A 1 194 ? -6.126 15.013 15.455 1.00 96.38 194 GLU A N 1
ATOM 1615 C CA . GLU A 1 194 ? -7.558 15.101 15.160 1.00 96.38 194 GLU A CA 1
ATOM 1616 C C . GLU A 1 194 ? -8.158 16.375 15.779 1.00 96.38 194 GLU A C 1
ATOM 1618 O O . GLU A 1 194 ? -7.972 16.637 16.970 1.00 96.38 194 GLU A O 1
ATOM 1623 N N . SER A 1 195 ? -8.923 17.150 15.001 1.00 98.06 195 SER A N 1
ATOM 1624 C CA . SER A 1 195 ? -9.669 18.292 15.552 1.00 98.06 195 SER A CA 1
ATOM 1625 C C . SER A 1 195 ? -10.817 17.825 16.461 1.00 98.06 195 SER A C 1
ATOM 1627 O O . SER A 1 195 ? -11.276 16.680 16.382 1.00 98.06 195 SER A O 1
ATOM 1629 N N . ALA A 1 196 ? -11.332 18.709 17.321 1.00 97.56 196 ALA A N 1
ATOM 1630 C CA . ALA A 1 196 ? -12.462 18.378 18.196 1.00 97.56 196 ALA A CA 1
ATOM 1631 C C . ALA A 1 196 ? -13.704 17.919 17.403 1.00 97.56 196 ALA A C 1
ATOM 1633 O O . ALA A 1 196 ? -14.365 16.955 17.797 1.00 97.56 196 ALA A O 1
ATOM 1634 N N . GLU A 1 197 ? -13.975 18.546 16.257 1.00 97.69 197 GLU A N 1
ATOM 1635 C CA . GLU A 1 197 ? -15.071 18.182 15.352 1.00 97.69 197 GLU A CA 1
ATOM 1636 C C . GLU A 1 197 ? -14.856 16.811 14.707 1.00 97.69 197 GLU A C 1
ATOM 1638 O O . GLU A 1 197 ? -15.746 15.960 14.742 1.00 97.69 197 GLU A O 1
ATOM 1643 N N . GLN A 1 198 ? -13.654 16.549 14.182 1.00 97.50 198 GLN A N 1
ATOM 1644 C CA . GLN A 1 198 ? -13.305 15.244 13.612 1.00 97.50 198 GLN A CA 1
ATOM 1645 C C . GLN A 1 198 ? -13.449 14.133 14.656 1.00 97.50 198 GLN A C 1
ATOM 1647 O O . GLN A 1 198 ? -14.043 13.086 14.382 1.00 97.50 198 GLN A O 1
ATOM 1652 N N . ARG A 1 199 ? -13.006 14.396 15.890 1.00 97.62 199 ARG A N 1
ATOM 1653 C CA . ARG A 1 199 ? -13.164 13.479 17.020 1.00 97.62 199 ARG A CA 1
ATOM 1654 C C . ARG A 1 199 ? -14.631 13.242 17.356 1.00 97.62 199 ARG A C 1
ATOM 1656 O O . ARG A 1 199 ? -15.009 12.095 17.611 1.00 97.62 199 ARG A O 1
ATOM 1663 N N . ALA A 1 200 ? -15.454 14.289 17.368 1.00 97.94 200 ALA A N 1
ATOM 1664 C CA . ALA A 1 200 ? -16.886 14.174 17.618 1.00 97.94 200 ALA A CA 1
ATOM 1665 C C . ALA A 1 200 ? -17.569 13.316 16.543 1.00 97.94 200 ALA A C 1
ATOM 1667 O O . ALA A 1 200 ? -18.274 12.369 16.897 1.00 97.94 200 ALA A O 1
ATOM 1668 N N . MET A 1 201 ? -17.281 13.562 15.260 1.00 98.00 201 MET A N 1
ATOM 1669 C CA . MET A 1 201 ? -17.787 12.756 14.143 1.00 98.00 201 MET A CA 1
ATOM 1670 C C . MET A 1 201 ? -17.350 11.294 14.255 1.00 98.00 201 MET A C 1
ATOM 1672 O O . MET A 1 201 ? -18.186 10.391 14.235 1.00 98.00 201 MET A O 1
ATOM 1676 N N . ARG A 1 202 ? -16.057 11.031 14.487 1.00 97.38 202 ARG A N 1
ATOM 1677 C CA . ARG A 1 202 ? -15.542 9.666 14.657 1.00 97.38 202 ARG A CA 1
ATOM 1678 C C . ARG A 1 202 ? -16.218 8.935 15.818 1.00 97.38 202 ARG A C 1
ATOM 1680 O O . ARG A 1 202 ? -16.524 7.747 15.707 1.00 97.38 202 ARG A O 1
ATOM 1687 N N . LEU A 1 203 ? -16.432 9.605 16.952 1.00 97.94 2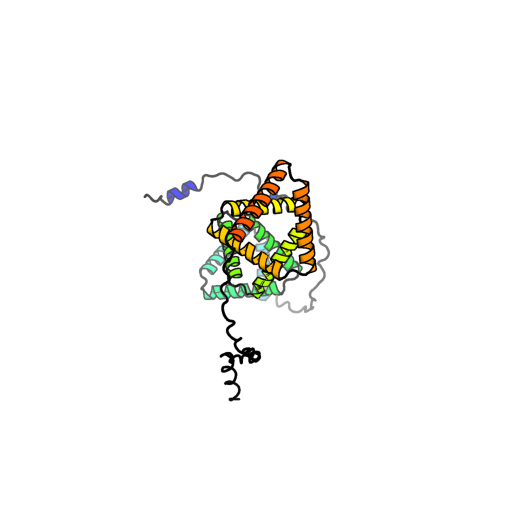03 LEU A N 1
ATOM 1688 C CA . LEU A 1 203 ? -17.124 9.015 18.100 1.00 97.94 203 LEU A CA 1
ATOM 1689 C C . LEU A 1 203 ? -18.621 8.809 17.831 1.00 97.94 203 LEU A C 1
ATOM 1691 O O . LEU A 1 203 ? -19.169 7.799 18.279 1.00 97.94 203 LEU A O 1
ATOM 1695 N N . ALA A 1 204 ? -19.273 9.717 17.103 1.00 98.19 204 ALA A N 1
ATOM 1696 C CA . ALA A 1 204 ? -20.663 9.574 16.679 1.00 98.19 204 ALA A CA 1
ATOM 1697 C C . ALA A 1 204 ? -20.835 8.355 15.762 1.00 98.19 204 ALA A C 1
ATOM 1699 O O . ALA A 1 204 ? -21.676 7.500 16.045 1.00 98.19 204 ALA A O 1
ATOM 1700 N N . ASP A 1 205 ? -19.963 8.195 14.767 1.00 98.19 205 ASP A N 1
ATOM 1701 C CA . ASP A 1 205 ? -19.936 7.035 13.873 1.00 98.19 205 ASP A CA 1
ATOM 1702 C C . ASP A 1 205 ? -19.717 5.725 14.633 1.00 98.19 205 ASP A C 1
ATOM 1704 O O . ASP A 1 205 ? -20.407 4.728 14.398 1.00 98.19 205 ASP A O 1
ATOM 1708 N N . LEU A 1 206 ? -18.776 5.710 15.583 1.00 98.25 206 LEU A N 1
ATOM 1709 C CA . LEU A 1 206 ? -18.528 4.537 16.424 1.00 98.25 206 LEU A CA 1
ATOM 1710 C C . LEU A 1 206 ? -19.764 4.169 17.256 1.00 98.25 206 LEU A C 1
ATOM 1712 O O . LEU A 1 206 ? -20.130 2.992 17.312 1.00 98.25 206 LEU A O 1
ATOM 1716 N N . ARG A 1 207 ? -20.437 5.158 17.858 1.00 98.25 207 ARG A N 1
ATOM 1717 C CA . ARG A 1 207 ? -21.688 4.952 18.609 1.00 98.25 207 ARG A CA 1
ATOM 1718 C C . ARG A 1 207 ? -22.808 4.456 17.699 1.00 98.25 207 ARG A C 1
ATOM 1720 O O . ARG A 1 207 ? -23.526 3.538 18.082 1.00 98.25 207 ARG A O 1
ATOM 1727 N N . HIS A 1 208 ? -22.945 5.018 16.501 1.00 98.25 208 HIS A N 1
ATOM 1728 C CA . HIS A 1 208 ? -23.957 4.617 15.528 1.00 98.25 208 HIS A CA 1
ATOM 1729 C C . HIS A 1 208 ? -23.768 3.157 15.090 1.00 98.25 208 HIS A C 1
ATOM 1731 O O . HIS A 1 208 ? -24.683 2.344 15.233 1.00 98.25 208 HIS A O 1
ATOM 1737 N N . ARG A 1 209 ? -22.549 2.773 14.688 1.00 98.00 209 ARG A N 1
ATOM 1738 C CA . ARG A 1 209 ? -22.215 1.379 14.342 1.00 98.00 209 ARG A CA 1
ATOM 1739 C C . ARG A 1 209 ? -22.445 0.422 15.510 1.00 98.00 209 ARG A C 1
ATOM 1741 O O . ARG A 1 209 ? -22.894 -0.704 15.307 1.00 98.00 209 ARG A O 1
ATOM 1748 N N . GLN A 1 210 ? -22.141 0.854 16.735 1.00 98.00 210 GLN A N 1
ATOM 1749 C CA . GLN A 1 210 ? -22.401 0.058 17.932 1.00 98.00 210 GLN A CA 1
ATOM 1750 C C . GLN A 1 210 ? -23.903 -0.137 18.170 1.00 98.00 210 GLN A C 1
ATOM 1752 O O . GLN A 1 210 ? -24.311 -1.257 18.466 1.00 98.00 210 GLN A O 1
ATOM 1757 N N . ARG A 1 211 ? -24.725 0.909 18.010 1.00 98.12 211 ARG A N 1
ATOM 1758 C CA . ARG A 1 211 ? -26.189 0.809 18.127 1.00 98.12 211 ARG A CA 1
ATOM 1759 C C . ARG A 1 211 ? -26.758 -0.182 17.120 1.00 98.12 211 ARG A C 1
ATOM 1761 O O . ARG A 1 211 ? -27.492 -1.068 17.532 1.00 98.12 211 ARG A O 1
ATOM 1768 N N . ILE A 1 212 ? -26.352 -0.094 15.851 1.00 98.31 212 ILE A N 1
ATOM 1769 C CA . ILE A 1 212 ? -26.784 -1.040 14.809 1.00 98.31 212 ILE A CA 1
ATOM 1770 C C . ILE A 1 212 ? -26.398 -2.474 15.187 1.00 98.31 212 ILE A C 1
ATOM 1772 O O . ILE A 1 212 ? -27.231 -3.374 15.142 1.00 98.31 212 ILE A O 1
ATOM 1776 N N . ARG A 1 213 ? -25.150 -2.695 15.621 1.00 97.69 213 ARG A N 1
ATOM 1777 C CA . ARG A 1 213 ? -24.689 -4.030 16.034 1.00 97.69 213 ARG A CA 1
ATOM 1778 C C . ARG A 1 213 ? -25.506 -4.596 17.197 1.00 97.69 213 ARG A C 1
ATOM 1780 O O . ARG A 1 213 ? -25.784 -5.786 17.197 1.00 97.69 213 ARG A O 1
ATOM 1787 N N . LEU A 1 214 ? -25.837 -3.765 18.188 1.00 97.44 214 LEU A N 1
ATOM 1788 C CA . LEU A 1 214 ? -26.606 -4.180 19.364 1.00 97.44 214 LEU A CA 1
ATOM 1789 C C . LEU A 1 214 ? -28.093 -4.385 19.052 1.00 97.44 214 LEU A C 1
ATOM 1791 O O . LEU A 1 214 ? -28.702 -5.274 19.634 1.00 97.44 214 LEU A O 1
ATOM 1795 N N . ALA A 1 215 ? -28.671 -3.589 18.150 1.00 97.12 215 ALA A N 1
ATOM 1796 C CA . ALA A 1 215 ? -30.052 -3.757 17.701 1.00 97.12 215 ALA A CA 1
ATOM 1797 C C . ALA A 1 215 ? -30.236 -5.068 16.922 1.00 97.12 215 ALA A C 1
ATOM 1799 O O . ALA A 1 215 ? -31.225 -5.763 17.118 1.00 97.12 215 ALA A O 1
ATOM 1800 N N . ASN A 1 216 ? -29.239 -5.439 16.114 1.00 97.25 216 ASN A N 1
ATOM 1801 C CA . ASN A 1 216 ? -29.244 -6.659 15.302 1.00 97.25 216 ASN A CA 1
ATOM 1802 C C . ASN A 1 216 ? -28.596 -7.865 16.019 1.00 97.25 216 ASN A C 1
ATOM 1804 O O . ASN A 1 216 ? -28.186 -8.834 15.377 1.00 97.25 216 ASN A O 1
ATOM 1808 N N . GLU A 1 217 ? -28.419 -7.799 17.342 1.00 97.38 217 GLU A N 1
ATOM 1809 C CA . GLU A 1 217 ? -27.774 -8.853 18.129 1.00 97.38 217 GLU A CA 1
ATOM 1810 C C . GLU A 1 217 ? -28.740 -10.029 18.360 1.00 97.38 217 GLU A C 1
ATOM 1812 O O . GLU A 1 217 ? -29.845 -9.840 18.866 1.00 97.38 217 GLU A O 1
ATOM 1817 N N . SER A 1 218 ? -28.318 -11.258 18.036 1.00 98.31 218 SER A N 1
ATOM 1818 C CA . SER A 1 218 ? -29.091 -12.464 18.365 1.00 98.31 218 SER A CA 1
ATOM 1819 C C . SER A 1 218 ? -29.136 -12.692 19.887 1.00 98.31 218 SER A C 1
ATOM 1821 O O . SER A 1 218 ? -28.203 -12.290 20.593 1.00 98.31 218 SER A O 1
ATOM 1823 N N . PRO A 1 219 ? -30.175 -13.358 20.429 1.00 97.94 219 PRO A N 1
ATOM 1824 C CA . PRO A 1 219 ? -30.297 -13.588 21.872 1.00 97.94 219 PRO A CA 1
ATOM 1825 C C . PRO A 1 219 ? -29.089 -14.329 22.466 1.00 97.94 219 PRO A C 1
ATOM 1827 O O . PRO A 1 219 ? -28.620 -13.965 23.543 1.00 97.94 219 PRO A O 1
ATOM 1830 N N . GLU A 1 220 ? -28.517 -15.291 21.740 1.00 97.69 220 GLU A N 1
ATOM 1831 C CA . GLU A 1 220 ? -27.303 -16.014 22.143 1.00 97.69 220 GLU A CA 1
ATOM 1832 C C . GLU A 1 220 ? -26.078 -15.094 22.241 1.00 97.69 220 GLU A C 1
ATOM 1834 O O . GLU A 1 220 ? -25.379 -15.076 23.258 1.00 97.69 220 GLU A O 1
ATOM 1839 N N . LYS A 1 221 ? -25.842 -14.261 21.216 1.00 97.75 221 LYS A N 1
ATOM 1840 C CA . LYS A 1 221 ? -24.745 -13.278 21.223 1.00 97.75 221 LYS A CA 1
ATOM 1841 C C . LYS A 1 221 ? -24.916 -12.280 22.364 1.00 97.75 221 LYS A C 1
ATOM 1843 O O . LYS A 1 221 ? -23.942 -11.947 23.038 1.00 97.75 221 LYS A O 1
ATOM 1848 N N . ARG A 1 222 ? -26.156 -11.860 22.632 1.00 97.75 222 ARG A N 1
ATOM 1849 C CA . ARG A 1 222 ? -26.492 -10.985 23.758 1.00 97.75 222 ARG A CA 1
ATOM 1850 C C . ARG A 1 222 ? -26.191 -11.644 25.100 1.00 97.75 222 ARG A C 1
ATOM 1852 O O . ARG A 1 222 ? -25.591 -10.991 25.954 1.00 97.75 222 ARG A O 1
ATOM 1859 N N . ALA A 1 223 ? -26.583 -12.902 25.292 1.00 97.88 223 ALA A N 1
ATOM 1860 C CA . ALA A 1 223 ? -26.305 -13.652 26.515 1.00 97.88 223 ALA A CA 1
ATOM 1861 C C . ALA A 1 223 ? -24.793 -13.774 26.752 1.00 97.88 223 ALA A C 1
ATOM 1863 O O . ALA A 1 223 ? -24.308 -13.334 27.796 1.00 97.88 223 ALA A O 1
ATOM 1864 N N . SER A 1 224 ? -24.044 -14.225 25.741 1.00 98.12 224 SER A N 1
ATOM 1865 C CA . SER A 1 224 ? -22.581 -14.337 25.796 1.00 98.12 224 SER A CA 1
ATOM 1866 C C . SER A 1 224 ? -21.902 -12.989 26.082 1.00 98.12 224 SER A C 1
ATOM 1868 O O . SER A 1 224 ? -21.025 -12.884 26.942 1.00 98.12 224 SER A O 1
ATOM 1870 N N . ARG A 1 225 ? -22.351 -11.899 25.441 1.00 97.75 225 ARG A N 1
ATOM 1871 C CA . ARG A 1 225 ? -21.833 -10.549 25.712 1.00 97.75 225 ARG A CA 1
ATOM 1872 C C . ARG A 1 225 ? -22.088 -10.115 27.156 1.00 97.75 225 ARG A C 1
ATOM 1874 O O . ARG A 1 225 ? -21.199 -9.520 27.770 1.00 97.75 225 ARG A O 1
ATOM 1881 N N . LEU A 1 226 ? -23.291 -10.345 27.687 1.00 97.94 226 LEU A N 1
ATOM 1882 C CA . LEU A 1 226 ? -23.647 -9.981 29.063 1.00 97.94 226 LEU A CA 1
ATOM 1883 C C . LEU A 1 226 ? -22.872 -10.815 30.086 1.00 97.94 226 LEU A C 1
ATOM 1885 O O . LEU A 1 226 ? -22.417 -10.264 31.087 1.00 97.94 226 LEU A O 1
ATOM 1889 N N . GLU A 1 227 ? -22.664 -12.099 29.822 1.00 98.19 227 GLU A N 1
ATOM 1890 C CA . GLU A 1 227 ? -21.823 -12.972 30.638 1.00 98.19 227 GLU A CA 1
ATOM 1891 C C . GLU A 1 227 ? -20.365 -12.491 30.653 1.00 98.19 227 GLU A C 1
ATOM 1893 O O . GLU A 1 227 ? -19.807 -12.236 31.720 1.00 98.19 227 GLU A O 1
ATOM 1898 N N . ALA A 1 228 ? -19.778 -12.218 29.484 1.00 98.06 228 ALA A N 1
ATOM 1899 C CA . ALA A 1 228 ? -18.424 -11.673 29.381 1.00 98.06 228 ALA A CA 1
ATOM 1900 C C . ALA A 1 228 ? -18.277 -10.295 30.059 1.00 98.06 228 ALA A C 1
ATOM 1902 O O . ALA A 1 228 ? -17.186 -9.911 30.492 1.00 98.06 228 ALA A O 1
ATOM 1903 N N . LEU A 1 229 ? -19.351 -9.501 30.129 1.00 98.31 229 LEU A N 1
ATOM 1904 C CA . LEU A 1 229 ? -19.376 -8.255 30.901 1.00 98.31 229 LEU A CA 1
ATOM 1905 C C . LEU A 1 229 ? -19.417 -8.520 32.412 1.00 98.31 229 LEU A C 1
ATOM 1907 O O . LEU A 1 229 ? -18.672 -7.866 33.142 1.00 98.31 229 LEU A O 1
ATOM 1911 N N . ARG A 1 230 ? -20.227 -9.483 32.876 1.00 98.31 230 ARG A N 1
ATOM 1912 C CA . ARG A 1 230 ? -20.281 -9.900 34.290 1.00 98.31 230 ARG A CA 1
ATOM 1913 C C . ARG A 1 230 ? -18.932 -10.435 34.763 1.00 98.31 230 ARG A C 1
ATOM 1915 O O . ARG A 1 230 ? -18.451 -9.990 35.800 1.00 98.31 230 ARG A O 1
ATOM 1922 N N . LEU A 1 231 ? -18.287 -11.299 33.979 1.00 98.31 231 LEU A N 1
ATOM 1923 C CA . LEU A 1 231 ? -16.979 -11.863 34.315 1.00 98.31 231 LEU A CA 1
ATOM 1924 C C . LEU A 1 231 ? -15.904 -10.773 34.426 1.00 98.31 231 LEU A C 1
ATOM 1926 O O . LEU A 1 231 ? -15.198 -10.695 35.428 1.00 98.31 231 LEU A O 1
ATOM 1930 N N . ARG A 1 232 ? -15.831 -9.859 33.448 1.00 97.75 232 ARG A N 1
ATOM 1931 C CA . ARG A 1 232 ? -14.909 -8.709 33.513 1.00 97.75 232 ARG A CA 1
ATOM 1932 C C . ARG A 1 232 ? -15.186 -7.805 34.710 1.00 97.75 232 ARG A C 1
ATOM 1934 O O . ARG A 1 232 ? -14.254 -7.268 35.303 1.00 97.75 232 ARG A O 1
ATOM 1941 N N . GLN A 1 233 ? -16.455 -7.620 35.072 1.00 97.62 233 GLN A N 1
ATOM 1942 C CA . GLN A 1 233 ? -16.817 -6.857 36.261 1.00 97.62 233 GLN A CA 1
ATOM 1943 C C . GLN A 1 233 ? -16.351 -7.556 37.540 1.00 97.62 233 GLN A C 1
ATOM 1945 O O . GLN A 1 233 ? -15.787 -6.884 38.397 1.00 97.62 233 GLN A O 1
ATOM 1950 N N . GLN A 1 234 ? -16.555 -8.869 37.662 1.00 97.50 234 GLN A N 1
ATOM 1951 C CA . GLN A 1 234 ? -16.079 -9.654 38.803 1.00 97.50 234 GLN A CA 1
ATOM 1952 C C . GLN A 1 234 ? -14.557 -9.590 38.925 1.00 97.50 234 GLN A C 1
ATOM 1954 O O . GLN A 1 234 ? -14.060 -9.277 39.999 1.00 97.50 234 GLN A O 1
ATOM 1959 N N . GLN A 1 235 ? -13.827 -9.779 37.823 1.00 97.75 235 GLN A N 1
ATOM 1960 C CA . GLN A 1 235 ? -12.366 -9.666 37.799 1.00 97.75 235 GLN A CA 1
ATOM 1961 C C . GLN A 1 235 ? -11.896 -8.281 38.254 1.00 97.75 235 GLN A C 1
ATOM 1963 O O . GLN A 1 235 ? -11.047 -8.185 39.132 1.00 97.75 235 GLN A O 1
ATOM 1968 N N . ARG A 1 236 ? -12.502 -7.206 37.729 1.00 97.12 236 ARG A N 1
ATOM 1969 C CA . ARG A 1 236 ? -12.167 -5.831 38.130 1.00 97.12 236 ARG A CA 1
ATOM 1970 C C . ARG A 1 236 ? -12.451 -5.562 39.610 1.00 97.12 236 ARG A C 1
ATOM 1972 O O . ARG A 1 236 ? -11.716 -4.803 40.224 1.00 97.12 236 ARG A O 1
ATOM 1979 N N . LEU A 1 237 ? -13.530 -6.128 40.157 1.00 96.75 237 LEU A N 1
ATOM 1980 C CA . LEU A 1 237 ? -13.858 -6.009 41.581 1.00 96.75 237 LEU A CA 1
ATOM 1981 C C . LEU A 1 237 ? -12.929 -6.858 42.456 1.00 96.75 237 LEU A C 1
ATOM 1983 O O . LEU A 1 237 ? -12.622 -6.451 43.564 1.00 96.75 237 LEU A O 1
ATOM 1987 N N . ALA A 1 238 ? -12.476 -8.016 41.979 1.00 96.44 238 ALA A N 1
ATOM 1988 C CA . ALA A 1 238 ? -11.524 -8.854 42.704 1.00 96.44 238 ALA A CA 1
ATOM 1989 C C . ALA A 1 238 ? -10.122 -8.225 42.748 1.00 96.44 238 ALA A C 1
ATOM 1991 O O . ALA A 1 238 ? -9.423 -8.361 43.744 1.00 96.44 238 ALA A O 1
ATOM 1992 N N . SER A 1 239 ? -9.731 -7.509 41.689 1.00 96.62 239 SER A N 1
ATOM 1993 C CA . SER A 1 239 ? -8.449 -6.805 41.594 1.00 96.62 239 SER A CA 1
ATOM 1994 C C . SER A 1 239 ? -8.503 -5.349 42.082 1.00 96.62 239 SER A C 1
ATOM 1996 O O . SER A 1 239 ? -7.593 -4.582 41.771 1.00 96.62 239 SER A O 1
ATOM 1998 N N . GLU A 1 240 ? -9.585 -4.917 42.744 1.00 96.94 240 GLU A N 1
ATOM 1999 C CA . GLU A 1 240 ? -9.738 -3.518 43.160 1.00 96.94 240 GLU A CA 1
ATOM 2000 C C . GLU A 1 240 ? -8.833 -3.199 44.360 1.00 96.94 240 GLU A C 1
ATOM 2002 O O . GLU A 1 240 ? -8.780 -3.955 45.331 1.00 96.94 240 GLU A O 1
ATOM 2007 N N . SER A 1 241 ? -8.130 -2.062 44.314 1.00 98.12 241 SER A N 1
ATOM 2008 C CA . SER A 1 241 ? -7.375 -1.588 45.479 1.00 98.12 241 SER A CA 1
ATOM 2009 C C . SER A 1 241 ? -8.339 -1.137 46.595 1.00 98.12 241 SER A C 1
ATOM 2011 O O . SER A 1 241 ? -9.481 -0.754 46.304 1.00 98.12 241 SER A O 1
ATOM 2013 N N . PRO A 1 242 ? -7.929 -1.137 47.878 1.00 97.50 242 PRO A N 1
ATOM 2014 C CA . PRO A 1 242 ? -8.796 -0.695 48.976 1.00 97.50 242 PRO A CA 1
ATOM 2015 C C . PRO A 1 242 ? -9.296 0.749 48.794 1.00 97.50 242 PRO A C 1
ATOM 2017 O O . PRO A 1 242 ? -10.463 1.035 49.065 1.00 97.50 242 PRO A O 1
ATOM 2020 N N . GLU A 1 243 ? -8.465 1.638 48.248 1.00 97.44 243 GLU A N 1
ATOM 2021 C CA . GLU A 1 243 ? -8.848 3.015 47.911 1.00 97.44 243 GLU A CA 1
ATOM 2022 C C . GLU A 1 243 ? -9.910 3.063 46.804 1.00 97.44 243 GLU A C 1
ATOM 2024 O O . GLU A 1 243 ? -10.926 3.750 46.933 1.00 97.44 243 GLU A O 1
ATOM 2029 N N . GLN A 1 244 ? -9.729 2.281 45.734 1.00 97.44 244 GLN A N 1
ATOM 2030 C CA . GLN A 1 244 ? -10.707 2.178 44.647 1.00 97.44 244 GLN A CA 1
ATOM 2031 C C . GLN A 1 244 ? -12.044 1.618 45.149 1.00 97.44 244 GLN A C 1
ATOM 2033 O O . GLN A 1 244 ? -13.109 2.112 44.763 1.00 97.44 244 GLN A O 1
ATOM 2038 N N . ARG A 1 245 ? -12.006 0.629 46.052 1.00 97.31 245 ARG A N 1
ATOM 2039 C CA . ARG A 1 245 ? -13.195 0.081 46.714 1.00 97.31 245 ARG A CA 1
ATOM 2040 C C . ARG A 1 245 ? -13.917 1.141 47.535 1.00 97.31 245 ARG A C 1
ATOM 2042 O O . ARG A 1 245 ? -15.135 1.283 47.403 1.00 97.31 245 ARG A O 1
ATOM 2049 N N . ALA A 1 246 ? -13.186 1.889 48.360 1.00 97.38 246 ALA A N 1
ATOM 2050 C CA . ALA A 1 246 ? -13.746 2.958 49.177 1.00 97.38 246 ALA A CA 1
ATOM 2051 C C . ALA A 1 246 ? -14.398 4.038 48.301 1.00 97.38 246 ALA A C 1
ATOM 2053 O O . ALA A 1 246 ? -15.567 4.369 48.507 1.00 97.38 246 ALA A O 1
ATOM 2054 N N . ALA A 1 247 ? -13.706 4.500 47.255 1.00 97.62 247 ALA A N 1
ATOM 2055 C CA . ALA A 1 247 ? -14.236 5.469 46.299 1.00 97.62 247 ALA A CA 1
ATOM 2056 C C . ALA A 1 247 ? -15.508 4.957 45.598 1.00 97.62 247 ALA A C 1
ATOM 2058 O O . ALA A 1 247 ? -16.505 5.676 45.493 1.00 97.62 247 ALA A O 1
ATOM 2059 N N . ARG A 1 248 ? -15.527 3.687 45.169 1.00 97.50 248 ARG A N 1
ATOM 2060 C CA . ARG A 1 248 ? -16.701 3.058 44.542 1.00 97.50 248 ARG A CA 1
ATOM 2061 C C . ARG A 1 248 ? -17.899 2.999 45.491 1.00 97.50 248 ARG A C 1
ATOM 2063 O O . ARG A 1 248 ? -19.021 3.286 45.062 1.00 97.50 248 ARG A O 1
ATOM 2070 N N . LEU A 1 249 ? -17.683 2.606 46.748 1.00 97.31 249 LEU A N 1
ATOM 2071 C CA . LEU A 1 249 ? -18.735 2.524 47.766 1.00 97.31 249 LEU A CA 1
ATOM 2072 C C . LEU A 1 249 ? -19.248 3.914 48.161 1.00 97.31 249 LEU A C 1
ATOM 2074 O O . LEU A 1 249 ? -20.462 4.103 48.237 1.00 97.31 249 LEU A O 1
ATOM 2078 N N . MET A 1 250 ? -18.361 4.900 48.312 1.00 97.62 250 MET A N 1
ATOM 2079 C CA . MET A 1 250 ? -18.740 6.298 48.536 1.00 97.62 250 MET A CA 1
ATOM 2080 C C . MET A 1 250 ? -19.585 6.835 47.380 1.00 97.62 250 MET A C 1
ATOM 2082 O O . MET A 1 250 ? -20.684 7.339 47.602 1.00 97.62 250 MET A O 1
ATOM 2086 N N . ALA A 1 251 ? -19.156 6.633 46.132 1.00 97.44 251 ALA A N 1
ATOM 2087 C CA . ALA A 1 251 ? -19.935 7.030 44.961 1.00 97.44 251 ALA A CA 1
ATOM 2088 C C . ALA A 1 251 ? -21.306 6.327 44.904 1.00 97.44 251 ALA A C 1
ATOM 2090 O O . ALA A 1 251 ? -22.299 6.921 44.484 1.00 97.44 251 ALA A O 1
ATOM 2091 N N . ALA A 1 252 ? -21.393 5.061 45.328 1.00 97.44 252 ALA A N 1
ATOM 2092 C CA . ALA A 1 252 ? -22.669 4.356 45.437 1.00 97.44 252 ALA A CA 1
ATOM 2093 C C . ALA A 1 252 ? -23.580 4.970 46.513 1.00 97.44 252 ALA A C 1
ATOM 2095 O O . ALA A 1 252 ? -24.769 5.159 46.249 1.00 97.44 252 ALA A O 1
ATOM 2096 N N . ARG A 1 253 ? -23.024 5.340 47.674 1.00 97.88 253 ARG A N 1
ATOM 2097 C CA . ARG A 1 253 ? -23.745 6.013 48.765 1.00 97.88 253 ARG A CA 1
ATOM 2098 C C . ARG A 1 253 ? -24.266 7.385 48.340 1.00 97.88 253 ARG A C 1
ATOM 2100 O O . ARG A 1 253 ? -25.440 7.664 48.555 1.00 97.88 253 ARG A O 1
ATOM 2107 N N . ILE A 1 254 ? -23.441 8.192 47.672 1.00 97.38 254 ILE A N 1
ATOM 2108 C CA . ILE A 1 254 ? -23.835 9.509 47.144 1.00 97.38 254 ILE A CA 1
ATOM 2109 C C . ILE A 1 254 ? -24.989 9.360 46.147 1.00 97.38 254 ILE A C 1
ATOM 2111 O O . ILE A 1 254 ? -26.014 10.024 46.283 1.00 97.38 254 ILE A O 1
ATOM 2115 N N . ARG A 1 255 ? -24.886 8.423 45.192 1.00 96.12 255 ARG A N 1
ATOM 2116 C CA . ARG A 1 255 ? -25.981 8.145 44.244 1.00 96.12 255 ARG A CA 1
ATOM 2117 C C . ARG A 1 255 ? -27.262 7.711 44.950 1.00 96.12 255 ARG A C 1
ATOM 2119 O O . ARG A 1 255 ? -28.350 8.099 44.538 1.00 96.12 255 ARG A O 1
ATOM 2126 N N . GLN A 1 256 ? -27.155 6.896 45.998 1.00 95.44 256 GLN A N 1
ATOM 2127 C CA . GLN A 1 256 ? -28.317 6.482 46.779 1.00 95.44 256 GLN A CA 1
ATOM 2128 C C . GLN A 1 256 ? -28.961 7.672 47.498 1.00 95.44 256 GLN A C 1
ATOM 2130 O O . GLN A 1 256 ? -30.180 7.808 47.452 1.00 95.44 256 GLN A O 1
ATOM 2135 N N . GLN A 1 257 ? -28.164 8.545 48.115 1.00 95.38 257 GLN A N 1
ATOM 2136 C CA . GLN A 1 257 ? -28.657 9.757 48.772 1.00 95.38 257 GLN A CA 1
ATOM 2137 C C . GLN A 1 257 ? -29.352 10.692 47.781 1.00 95.38 257 GLN A C 1
ATOM 2139 O O . GLN A 1 257 ? -30.464 11.127 48.051 1.00 95.38 257 GLN A O 1
ATOM 2144 N N . GLN A 1 258 ? -28.765 10.920 46.604 1.00 96.06 258 GLN A N 1
ATOM 2145 C CA . GLN A 1 258 ? -29.383 11.723 45.544 1.00 96.06 258 GLN A CA 1
ATOM 2146 C C . GLN A 1 258 ? -30.723 11.137 45.081 1.00 96.06 258 GLN A C 1
ATOM 2148 O O . GLN A 1 258 ? -31.697 11.868 44.939 1.00 96.06 258 GLN A O 1
ATOM 2153 N N . ARG A 1 259 ? -30.811 9.810 44.903 1.00 93.62 259 ARG A N 1
ATOM 2154 C CA . ARG A 1 259 ? -32.079 9.142 44.554 1.00 93.62 259 ARG A CA 1
ATOM 2155 C C . ARG A 1 259 ? -33.153 9.322 45.625 1.00 93.62 259 ARG A C 1
ATOM 2157 O O . ARG A 1 259 ? -34.314 9.459 45.275 1.00 93.62 259 ARG A O 1
ATOM 2164 N N . LEU A 1 260 ? -32.776 9.297 46.903 1.00 92.94 260 LEU A N 1
ATOM 2165 C CA . LEU A 1 260 ? -33.709 9.510 48.015 1.00 92.94 260 LEU A CA 1
ATOM 2166 C C . LEU A 1 260 ? -34.109 10.984 48.166 1.00 92.94 260 LEU A C 1
ATOM 2168 O O . LEU A 1 260 ? -35.245 11.270 48.529 1.00 92.94 260 LEU A O 1
ATOM 2172 N N . ALA A 1 261 ? -33.198 11.916 47.884 1.00 93.31 261 ALA A N 1
ATOM 2173 C CA . ALA A 1 261 ? -33.488 13.347 47.905 1.00 93.31 261 ALA A CA 1
ATOM 2174 C C . ALA A 1 261 ? -34.469 13.742 46.789 1.00 93.31 261 ALA A C 1
ATOM 2176 O O . ALA A 1 261 ? -35.390 14.515 47.033 1.00 93.31 261 ALA A O 1
ATOM 2177 N N . ASN A 1 262 ? -34.314 13.147 45.602 1.00 93.75 262 ASN A N 1
ATOM 2178 C CA . ASN A 1 262 ? -35.155 13.407 44.429 1.00 93.75 262 ASN A CA 1
ATOM 2179 C C . ASN A 1 262 ? -36.435 12.549 44.383 1.00 93.75 262 ASN A C 1
ATOM 2181 O O . ASN A 1 262 ? -37.146 12.562 43.384 1.00 93.75 262 ASN A O 1
ATOM 2185 N N . GLU A 1 263 ? -36.703 11.776 45.436 1.00 92.56 263 GLU A N 1
ATOM 2186 C CA . GLU A 1 263 ? -37.844 10.867 45.542 1.00 92.56 263 GLU A CA 1
ATOM 2187 C C . GLU A 1 263 ? -39.168 11.648 45.562 1.00 92.56 263 GLU A C 1
ATOM 2189 O O . GLU A 1 263 ? -39.372 12.517 46.419 1.00 92.56 263 GLU A O 1
ATOM 2194 N N . SER A 1 264 ? -40.099 11.300 44.667 1.00 94.69 264 SER A N 1
ATOM 2195 C CA . SER A 1 264 ? -41.454 11.863 44.703 1.00 94.69 264 SER A CA 1
ATOM 2196 C C . SER A 1 264 ? -42.233 11.363 45.933 1.00 94.69 264 SER A C 1
ATOM 2198 O O . SER A 1 264 ? -41.905 10.334 46.528 1.00 94.69 264 SER A O 1
ATOM 2200 N N . LYS A 1 265 ? -43.305 12.059 46.341 1.00 93.06 265 LYS A N 1
ATOM 2201 C CA . LYS A 1 265 ? -44.141 11.625 47.484 1.00 93.06 265 LYS A CA 1
ATOM 2202 C C . LYS A 1 265 ? -44.764 10.237 47.278 1.00 93.06 265 LYS A C 1
ATOM 2204 O O . LYS A 1 265 ? -44.955 9.509 48.254 1.00 93.06 265 LYS A O 1
ATOM 2209 N N . GLU A 1 266 ? -45.055 9.867 46.035 1.00 92.31 266 GLU A N 1
ATOM 2210 C CA . GLU A 1 266 ? -45.594 8.553 45.671 1.00 92.31 266 GLU A CA 1
ATOM 2211 C C . GLU A 1 266 ? -44.514 7.468 45.740 1.00 92.31 266 GLU A C 1
ATOM 2213 O O . GLU A 1 266 ? -44.725 6.421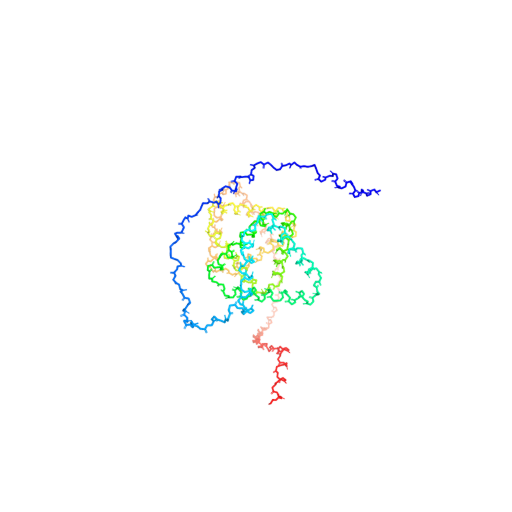 46.354 1.00 92.31 266 GLU A O 1
ATOM 2218 N N . GLU A 1 267 ? -43.320 7.744 45.207 1.00 91.69 267 GLU A N 1
ATOM 2219 C CA . GLU A 1 267 ? -42.165 6.835 45.243 1.00 91.69 267 GLU A CA 1
ATOM 2220 C C . GLU A 1 267 ? -41.710 6.555 46.684 1.00 91.69 267 GLU A C 1
ATOM 2222 O O . GLU A 1 267 ? -41.682 5.401 47.115 1.00 91.69 267 GLU A O 1
ATOM 2227 N N . ARG A 1 268 ? -41.471 7.625 47.448 1.00 91.94 268 ARG A N 1
ATOM 2228 C CA . ARG A 1 268 ? -42.127 7.888 48.726 1.00 91.94 268 ARG A CA 1
ATOM 2229 C C . ARG A 1 268 ? -42.744 6.731 49.503 1.00 91.94 268 ARG A C 1
ATOM 2231 O O . ARG A 1 268 ? -42.122 5.887 50.164 1.00 91.94 268 ARG A O 1
ATOM 2238 N N . ALA A 1 269 ? -44.068 6.784 49.451 1.00 92.12 269 ALA A N 1
ATOM 2239 C CA . ALA A 1 269 ? -44.985 5.834 50.029 1.00 92.12 269 ALA A CA 1
ATOM 2240 C C . ALA A 1 269 ? -44.746 4.412 49.504 1.00 92.12 269 ALA A C 1
ATOM 2242 O O . ALA A 1 269 ? -44.759 3.475 50.304 1.00 92.12 269 ALA A O 1
ATOM 2243 N N . ALA A 1 270 ? -44.458 4.233 48.211 1.00 92.38 270 ALA A N 1
ATOM 2244 C CA . ALA A 1 270 ? -44.214 2.923 47.612 1.00 92.38 270 ALA A CA 1
ATOM 2245 C C . ALA A 1 270 ? -42.983 2.225 48.216 1.00 92.38 270 ALA A C 1
ATOM 2247 O O . ALA A 1 270 ? -43.037 1.036 48.549 1.00 92.38 270 ALA A O 1
ATOM 2248 N N . ARG A 1 271 ? -41.886 2.954 48.456 1.00 92.81 271 ARG A N 1
ATOM 2249 C CA . ARG A 1 271 ? -40.688 2.425 49.121 1.00 92.81 271 ARG A CA 1
ATOM 2250 C C . ARG A 1 271 ? -40.999 1.997 50.547 1.00 92.81 271 ARG A C 1
ATOM 2252 O O . ARG A 1 271 ? -40.635 0.885 50.942 1.00 92.81 271 ARG A O 1
ATOM 2259 N N . PHE A 1 272 ? -41.683 2.842 51.318 1.00 92.44 272 PHE A N 1
ATOM 2260 C CA . PHE A 1 272 ? -42.084 2.499 52.683 1.00 92.44 272 PHE A CA 1
ATOM 2261 C C . PHE A 1 272 ? -43.064 1.319 52.722 1.00 92.44 272 PHE A C 1
ATOM 2263 O O . PHE A 1 272 ? -42.904 0.429 53.559 1.00 92.44 272 PHE A O 1
ATOM 2270 N N . ALA A 1 273 ? -44.016 1.241 51.792 1.00 91.44 273 ALA A N 1
ATOM 2271 C CA . ALA A 1 273 ? -44.917 0.102 51.640 1.00 91.44 273 ALA A CA 1
ATOM 2272 C C . ALA A 1 273 ? -44.148 -1.186 51.299 1.00 91.44 273 ALA A C 1
ATOM 2274 O O . ALA A 1 273 ? -44.403 -2.234 51.892 1.00 91.44 273 ALA A O 1
ATOM 2275 N N . GLY A 1 274 ? -43.142 -1.109 50.422 1.00 92.75 274 GLY A N 1
ATOM 2276 C CA . GLY A 1 274 ? -42.248 -2.224 50.111 1.00 92.75 274 GLY A CA 1
ATOM 2277 C C . GLY A 1 274 ? -41.407 -2.677 51.310 1.00 92.75 274 GLY A C 1
ATOM 2278 O O . GLY A 1 274 ? -41.216 -3.876 51.516 1.00 92.75 274 GLY A O 1
ATOM 2279 N N . ILE A 1 275 ? -40.930 -1.744 52.143 1.00 91.81 275 ILE A N 1
ATOM 2280 C CA . ILE A 1 275 ? -40.250 -2.061 53.412 1.00 91.81 275 ILE A CA 1
ATOM 2281 C C . ILE A 1 275 ? -41.214 -2.768 54.373 1.00 91.81 275 ILE A C 1
ATOM 2283 O O . ILE A 1 275 ? -40.858 -3.812 54.920 1.00 91.81 275 ILE A O 1
ATOM 2287 N N . LYS A 1 276 ? -42.443 -2.257 54.536 1.00 91.44 276 LYS A N 1
ATOM 2288 C CA . LYS A 1 276 ? -43.483 -2.893 55.363 1.00 91.44 276 LYS A CA 1
ATOM 2289 C C . LYS A 1 276 ? -43.811 -4.307 54.868 1.00 91.44 276 LYS A C 1
ATOM 2291 O O . LYS A 1 276 ? -43.866 -5.226 55.678 1.00 91.44 276 LYS A O 1
ATOM 2296 N N . ARG A 1 277 ? -43.960 -4.508 53.552 1.00 88.44 277 ARG A N 1
ATOM 2297 C CA . ARG A 1 277 ? -44.215 -5.828 52.945 1.00 88.44 277 ARG A CA 1
ATOM 2298 C C . ARG A 1 277 ? -43.073 -6.806 53.222 1.00 88.44 277 ARG A C 1
ATOM 2300 O O . ARG A 1 277 ? -43.336 -7.918 53.662 1.00 88.44 277 ARG A O 1
ATOM 2307 N N . ARG A 1 278 ? -41.816 -6.383 53.041 1.00 87.25 278 ARG A N 1
ATOM 2308 C CA . ARG A 1 278 ? -40.639 -7.213 53.358 1.00 87.25 278 ARG A CA 1
ATOM 2309 C C . ARG A 1 278 ? -40.572 -7.595 54.835 1.00 87.25 278 ARG A C 1
ATOM 2311 O O . ARG A 1 278 ? -40.326 -8.756 55.124 1.00 87.25 278 ARG A O 1
ATOM 2318 N N . ARG A 1 279 ? -40.848 -6.655 55.748 1.00 86.69 279 ARG A N 1
ATOM 2319 C CA . ARG A 1 279 ? -40.902 -6.937 57.194 1.00 86.69 279 ARG A CA 1
ATOM 2320 C C . ARG A 1 279 ? -42.014 -7.926 57.557 1.00 86.69 279 ARG A C 1
ATOM 2322 O O . ARG A 1 279 ? -41.787 -8.823 58.356 1.00 86.69 279 ARG A O 1
ATOM 2329 N N . ARG A 1 280 ? -43.198 -7.807 56.944 1.00 84.12 280 ARG A N 1
ATOM 2330 C CA . ARG A 1 280 ? -44.293 -8.778 57.135 1.00 84.12 280 ARG A CA 1
ATOM 2331 C C . ARG A 1 280 ? -43.902 -10.175 56.653 1.00 84.12 280 ARG A C 1
ATOM 2333 O O . ARG A 1 280 ? -44.106 -11.136 57.382 1.00 84.12 280 ARG A O 1
ATOM 2340 N N . MET A 1 281 ? -43.292 -10.274 55.470 1.00 80.75 281 MET A N 1
ATOM 2341 C CA . MET A 1 281 ? -42.810 -11.551 54.934 1.00 80.75 281 MET A CA 1
ATOM 2342 C C . MET A 1 281 ? -41.721 -12.162 55.829 1.00 80.75 281 MET A C 1
ATOM 2344 O O . MET A 1 281 ? -41.817 -13.340 56.155 1.00 80.75 281 MET A O 1
ATOM 2348 N N . SER A 1 282 ? -40.757 -11.369 56.319 1.00 78.75 282 SER A N 1
ATOM 2349 C CA . SER A 1 282 ? -39.703 -11.877 57.210 1.00 78.75 282 SER A CA 1
ATOM 2350 C C . SER A 1 282 ? -40.225 -12.321 58.582 1.00 78.75 282 SER A C 1
ATOM 2352 O O . SER A 1 282 ? -39.744 -13.316 59.115 1.00 78.75 282 SER A O 1
ATOM 2354 N N . CYS A 1 283 ? -41.222 -11.630 59.150 1.00 64.94 283 CYS A N 1
ATOM 2355 C CA . CYS A 1 283 ? -41.877 -12.064 60.390 1.00 64.94 283 CYS A CA 1
ATOM 2356 C C . CYS A 1 283 ? -42.753 -13.308 60.183 1.00 64.94 283 CYS A C 1
ATOM 2358 O O . CYS A 1 283 ? -42.790 -14.157 61.065 1.00 64.94 283 CYS A O 1
ATOM 2360 N N . SER A 1 284 ? -43.406 -13.472 59.026 1.00 58.38 284 SER A N 1
ATOM 2361 C CA . SER A 1 284 ? -44.183 -14.690 58.737 1.00 58.38 284 SER A CA 1
ATOM 2362 C C . SER A 1 284 ? -43.299 -15.935 58.602 1.00 58.38 284 SER A C 1
ATOM 2364 O O . SER A 1 284 ? -43.651 -16.986 59.123 1.00 58.38 284 SER A O 1
ATOM 2366 N N . THR A 1 285 ? -42.104 -15.799 58.013 1.00 56.88 285 THR A N 1
ATOM 2367 C CA . THR A 1 285 ? -41.117 -16.890 57.927 1.00 56.88 285 THR A CA 1
ATOM 2368 C C . THR A 1 285 ? -40.423 -17.194 59.258 1.00 56.88 285 THR A C 1
ATOM 2370 O O . THR A 1 285 ? -39.870 -18.276 59.413 1.00 56.88 285 THR A O 1
ATOM 2373 N N . GLN A 1 286 ? -40.435 -16.261 60.220 1.00 53.50 286 GLN A N 1
ATOM 2374 C CA . GLN A 1 286 ? -39.930 -16.489 61.583 1.00 53.50 286 GLN A CA 1
ATOM 2375 C C . GLN A 1 286 ? -41.021 -17.036 62.522 1.00 53.50 286 GLN A C 1
ATOM 2377 O O . GLN A 1 286 ? -40.717 -17.847 63.386 1.00 53.50 286 GLN A O 1
ATOM 2382 N N . SER A 1 287 ? -42.294 -16.677 62.319 1.00 49.44 287 SER A N 1
ATOM 2383 C CA . SER A 1 287 ? -43.429 -17.191 63.104 1.00 49.44 287 SER A CA 1
ATOM 2384 C C . SER A 1 287 ? -43.822 -18.634 62.756 1.00 49.44 287 SER A C 1
ATOM 2386 O O . SER A 1 287 ? -44.442 -19.293 63.584 1.00 49.44 287 SER A O 1
ATOM 2388 N N . SER A 1 288 ? -43.471 -19.145 61.569 1.00 51.38 288 SER A N 1
ATOM 2389 C CA . SER A 1 288 ? -43.602 -20.576 61.232 1.00 51.38 288 SER A CA 1
ATOM 2390 C C . SER A 1 288 ? -42.388 -21.412 61.661 1.00 51.38 288 SER A C 1
ATOM 2392 O O . SER A 1 288 ? -42.360 -22.615 61.426 1.00 51.38 288 SER A O 1
ATOM 2394 N N . ALA A 1 289 ? -41.376 -20.781 62.263 1.00 45.31 289 ALA A N 1
ATOM 2395 C CA . ALA A 1 289 ? -40.190 -21.420 62.821 1.00 45.31 289 ALA A CA 1
ATOM 2396 C C . ALA A 1 289 ? -40.141 -21.199 64.343 1.00 45.31 289 ALA A C 1
ATOM 2398 O O . ALA A 1 289 ? -39.125 -20.787 64.896 1.00 45.31 289 ALA A O 1
ATOM 2399 N N . CYS A 1 290 ? -41.256 -21.473 65.024 1.00 39.91 290 CYS A N 1
ATOM 2400 C CA . CYS A 1 290 ? -41.267 -21.750 66.457 1.00 39.91 290 CYS A CA 1
ATOM 2401 C C . CYS A 1 290 ? -41.054 -23.261 66.659 1.00 39.91 290 CYS A C 1
ATOM 2403 O O . CYS A 1 290 ? -41.991 -24.024 66.430 1.00 39.91 290 CYS A O 1
ATOM 2405 N N . PRO A 1 291 ? -39.883 -23.741 67.113 1.00 48.81 291 PRO A N 1
ATOM 2406 C CA . PRO A 1 291 ? -39.791 -25.057 67.720 1.00 48.81 291 PRO A CA 1
ATOM 2407 C C . PRO A 1 291 ? -40.251 -24.934 69.179 1.00 48.81 291 PRO A C 1
ATOM 2409 O O . PRO A 1 291 ? -39.442 -24.758 70.086 1.00 48.81 291 PRO A O 1
ATOM 2412 N N . SER A 1 292 ? -41.560 -24.995 69.426 1.00 50.41 292 SER A N 1
ATOM 2413 C CA . SER A 1 292 ? -42.071 -25.265 70.771 1.00 50.41 292 SER A CA 1
ATOM 2414 C C . SER A 1 292 ? -42.279 -26.768 70.922 1.00 50.41 292 SER A C 1
ATOM 2416 O O . SER A 1 292 ? -43.344 -27.282 70.603 1.00 50.41 292 SER A O 1
ATOM 2418 N N . LEU A 1 293 ? -41.245 -27.466 71.383 1.00 44.97 293 LEU A N 1
ATOM 2419 C CA . LEU A 1 293 ? -41.374 -28.650 72.231 1.00 44.97 293 LEU A CA 1
ATOM 2420 C C . LEU A 1 293 ? -40.005 -28.945 72.839 1.00 44.97 293 LEU A C 1
ATOM 2422 O O . LEU A 1 293 ? -39.075 -29.413 72.186 1.00 44.97 293 LEU A O 1
ATOM 2426 N N . SER A 1 294 ? -39.916 -28.627 74.126 1.00 51.78 294 SER A N 1
ATOM 2427 C CA . SER A 1 294 ? -38.978 -29.213 75.068 1.00 51.78 294 SER A CA 1
ATOM 2428 C C . SER A 1 294 ? -39.110 -30.736 75.017 1.00 51.78 294 SER A C 1
ATOM 2430 O O . SER A 1 294 ? -39.963 -31.313 75.687 1.00 51.78 294 SER A O 1
ATOM 2432 N N . VAL A 1 295 ? -38.254 -31.386 74.232 1.00 45.91 295 VAL A N 1
ATOM 2433 C CA . VAL A 1 295 ? -37.846 -32.767 74.478 1.00 45.91 295 VAL A CA 1
ATOM 2434 C C . VAL A 1 295 ? -36.394 -32.693 74.911 1.00 45.91 295 VAL A C 1
ATOM 2436 O O . VAL A 1 295 ? -35.517 -32.277 74.154 1.00 45.91 295 VAL A O 1
ATOM 2439 N N . TYR A 1 296 ? -36.158 -33.052 76.166 1.00 48.38 296 TYR A N 1
ATOM 2440 C CA . TYR A 1 296 ? -34.830 -33.269 76.708 1.00 48.38 296 TYR A CA 1
ATOM 2441 C C . TYR A 1 296 ? -34.173 -34.402 75.907 1.00 48.38 296 TYR A C 1
ATOM 2443 O O . TYR A 1 296 ? -34.471 -35.576 76.110 1.00 48.38 296 TYR A O 1
ATOM 2451 N N . VAL A 1 297 ? -33.318 -34.053 74.945 1.00 50.78 297 VAL A N 1
ATOM 2452 C CA . VAL A 1 297 ? -32.447 -35.014 74.262 1.00 50.78 297 VAL A CA 1
ATOM 2453 C C . VAL A 1 297 ? -31.166 -35.108 75.093 1.00 50.78 297 VAL A C 1
ATOM 2455 O O . VAL A 1 297 ? -30.492 -34.087 75.266 1.00 50.78 297 VAL A O 1
ATOM 2458 N N . PRO A 1 298 ? -30.808 -36.285 75.635 1.00 48.19 298 PRO A N 1
ATOM 2459 C CA . PRO A 1 298 ? -29.593 -36.426 76.420 1.00 48.19 298 PRO A CA 1
ATOM 2460 C C . PRO A 1 298 ? -28.387 -36.073 75.547 1.00 48.19 298 PRO A C 1
ATOM 2462 O O . PRO A 1 298 ? -28.273 -36.511 74.398 1.00 48.19 298 PRO A O 1
ATOM 2465 N N . ARG A 1 299 ? -27.487 -35.250 76.095 1.00 46.78 299 ARG A N 1
ATOM 2466 C CA . ARG A 1 299 ? -26.219 -34.895 75.453 1.00 46.78 299 ARG A CA 1
ATOM 2467 C C . ARG A 1 299 ? -25.444 -36.178 75.153 1.00 46.78 299 ARG A C 1
ATOM 2469 O O . ARG A 1 299 ? -24.905 -36.803 76.061 1.00 46.78 299 ARG A O 1
ATOM 2476 N N . LYS A 1 300 ? -25.359 -36.546 73.873 1.00 56.94 300 LYS A N 1
ATOM 2477 C CA . LYS A 1 300 ? -24.338 -37.486 73.403 1.00 56.94 300 LYS A CA 1
ATOM 2478 C C . LYS A 1 300 ? -22.957 -36.874 73.687 1.00 56.94 300 LYS A C 1
ATOM 2480 O O . LYS A 1 300 ? -22.786 -35.674 73.454 1.00 56.94 300 LYS A O 1
ATOM 2485 N N . PRO A 1 301 ? -21.994 -37.655 74.201 1.00 59.12 301 PRO A N 1
ATOM 2486 C CA . PRO A 1 301 ? -20.651 -37.162 74.464 1.00 59.12 301 PRO A CA 1
ATOM 2487 C C . PRO A 1 301 ? -20.002 -36.672 73.166 1.00 59.12 301 PRO A C 1
ATOM 2489 O O . PRO A 1 301 ? -20.206 -37.240 72.092 1.00 59.12 301 PRO A O 1
ATOM 2492 N N . LEU A 1 302 ? -19.244 -35.582 73.287 1.00 58.50 302 LEU A N 1
ATOM 2493 C CA . LEU A 1 302 ? -18.458 -34.998 72.205 1.00 58.50 302 LEU A CA 1
ATOM 2494 C C . LEU A 1 302 ? -17.510 -36.062 71.623 1.00 58.50 302 LEU A C 1
ATOM 2496 O O . LEU A 1 302 ? -16.791 -36.700 72.397 1.00 58.50 302 LEU A O 1
ATOM 2500 N N . PRO A 1 303 ? -17.462 -36.255 70.293 1.00 62.12 303 PRO A N 1
ATOM 2501 C CA . PRO A 1 303 ? -16.406 -37.052 69.692 1.00 62.12 303 PRO A CA 1
ATOM 2502 C C . PRO A 1 303 ? -15.058 -36.339 69.899 1.00 62.12 303 PRO A C 1
ATOM 2504 O O . PRO A 1 303 ? -15.013 -35.103 69.905 1.00 62.12 303 PRO A O 1
ATOM 2507 N N . PRO A 1 304 ? -13.955 -37.085 70.077 1.00 60.97 304 PRO A N 1
ATOM 2508 C CA . PRO A 1 304 ? -12.642 -36.489 70.254 1.00 60.97 304 PRO A CA 1
ATOM 2509 C C . PRO A 1 304 ? -12.280 -35.662 69.020 1.00 60.97 304 PRO A C 1
ATOM 2511 O O . PRO A 1 304 ? -12.563 -36.050 67.885 1.00 60.97 304 PRO A O 1
ATOM 2514 N N . LEU A 1 305 ? -11.655 -34.509 69.263 1.00 52.84 305 LEU A N 1
ATOM 2515 C CA . LEU A 1 305 ? -11.115 -33.630 68.235 1.00 52.84 305 LEU A CA 1
ATOM 2516 C C . LEU A 1 305 ? -10.227 -34.448 67.289 1.00 52.84 305 LEU A C 1
ATOM 2518 O O . LEU A 1 305 ? -9.125 -34.860 67.654 1.00 52.84 305 LEU A O 1
ATOM 2522 N N . LEU A 1 306 ? -10.706 -34.673 66.064 1.00 56.06 306 LEU A N 1
ATOM 2523 C CA . LEU A 1 306 ? -9.860 -35.130 64.973 1.00 56.06 306 LEU A CA 1
ATOM 2524 C C . LEU A 1 306 ? -8.796 -34.053 64.764 1.00 56.06 306 LEU A C 1
ATOM 2526 O O . LEU A 1 306 ? -9.101 -32.939 64.334 1.00 56.06 306 LEU A O 1
ATOM 2530 N N . ARG A 1 307 ? -7.551 -34.389 65.120 1.00 59.53 307 ARG A N 1
ATOM 2531 C CA . ARG A 1 307 ? -6.362 -33.620 64.756 1.00 59.53 307 ARG A CA 1
ATOM 2532 C C . ARG A 1 307 ? -6.471 -33.257 63.279 1.00 59.53 307 ARG A C 1
ATOM 2534 O O . ARG A 1 307 ? -6.593 -34.134 62.427 1.00 59.53 307 ARG A O 1
ATOM 2541 N N . SER A 1 308 ? -6.410 -31.963 62.996 1.00 67.62 308 SER A N 1
ATOM 2542 C CA . SER A 1 308 ? -6.205 -31.451 61.649 1.00 67.62 308 SER A CA 1
ATOM 2543 C C . SER A 1 308 ? -4.998 -32.161 61.015 1.00 67.62 308 SER A C 1
ATOM 2545 O O . SER A 1 308 ? -3.953 -32.251 61.671 1.00 67.62 308 SER A O 1
ATOM 2547 N N . PRO A 1 309 ? -5.124 -32.686 59.783 1.00 71.06 309 PRO A N 1
ATOM 2548 C CA . PRO A 1 309 ? -4.008 -33.325 59.099 1.00 71.06 309 PRO A CA 1
ATOM 2549 C C . PRO A 1 309 ? -2.866 -32.313 58.907 1.00 71.06 309 PRO A C 1
ATOM 2551 O O . PRO A 1 309 ? -3.137 -31.119 58.737 1.00 71.06 309 PRO A O 1
ATOM 2554 N N . PRO A 1 310 ? -1.595 -32.754 58.957 1.00 75.12 310 PRO A N 1
ATOM 2555 C CA . PRO A 1 310 ? -0.466 -31.862 58.735 1.00 75.12 310 PRO A CA 1
ATOM 2556 C C . PRO A 1 310 ? -0.541 -31.238 57.331 1.00 75.12 310 PRO A C 1
ATOM 2558 O O . PRO A 1 310 ? -1.080 -31.861 56.409 1.00 75.12 310 PRO A O 1
ATOM 2561 N N . PRO A 1 311 ? -0.020 -30.011 57.154 1.00 72.88 311 PRO A N 1
ATOM 2562 C CA . PRO A 1 311 ? -0.028 -29.343 55.861 1.00 72.88 311 PRO A CA 1
ATOM 2563 C C . PRO A 1 311 ? 0.716 -30.181 54.816 1.00 72.88 311 PRO A C 1
ATOM 2565 O O . PRO A 1 311 ? 1.758 -30.773 55.100 1.00 72.88 311 PRO A O 1
ATOM 2568 N N . ALA A 1 312 ? 0.156 -30.225 53.607 1.00 72.50 312 ALA A N 1
ATOM 2569 C CA . ALA A 1 312 ? 0.733 -30.942 52.478 1.00 72.50 312 ALA A CA 1
ATOM 2570 C C . ALA A 1 312 ? 2.171 -30.460 52.193 1.00 72.50 312 ALA A C 1
ATOM 2572 O O . ALA A 1 312 ? 2.430 -29.253 52.269 1.00 72.50 312 ALA A O 1
ATOM 2573 N N . PRO A 1 313 ? 3.104 -31.370 51.853 1.00 75.00 313 PRO A N 1
ATOM 2574 C CA . PRO A 1 313 ? 4.455 -30.983 51.473 1.00 75.00 313 PRO A CA 1
ATOM 2575 C C . PRO A 1 313 ? 4.428 -30.111 50.206 1.00 75.00 313 PRO A C 1
ATOM 2577 O O . PRO A 1 313 ? 3.533 -30.268 49.367 1.00 75.00 313 PRO A O 1
ATOM 2580 N N . PRO A 1 314 ? 5.393 -29.186 50.048 1.00 73.00 314 PRO A N 1
ATOM 2581 C CA . PRO A 1 314 ? 5.466 -28.339 48.868 1.00 73.00 314 PRO A CA 1
ATOM 2582 C C . PRO A 1 314 ? 5.620 -29.192 47.600 1.00 73.00 314 PRO A C 1
ATOM 2584 O O . PRO A 1 314 ? 6.247 -30.256 47.647 1.00 73.00 314 PRO A O 1
ATOM 2587 N N . PRO A 1 315 ? 5.065 -28.739 46.462 1.00 67.50 315 PRO A N 1
ATOM 2588 C CA . PRO A 1 315 ? 5.167 -29.470 45.209 1.00 67.50 315 PRO A CA 1
ATOM 2589 C C . PRO A 1 315 ? 6.637 -29.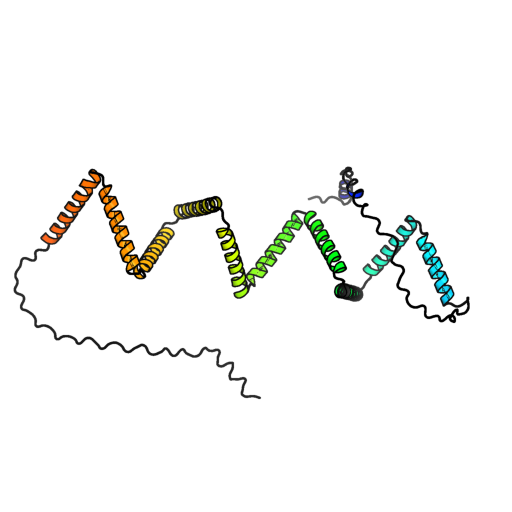655 44.837 1.00 67.50 315 PRO A C 1
ATOM 2591 O O . PRO A 1 315 ? 7.420 -28.701 44.834 1.00 67.50 315 PRO A O 1
ATOM 2594 N N . THR A 1 316 ? 7.005 -30.894 44.521 1.00 71.75 316 THR A N 1
ATOM 2595 C CA . THR A 1 316 ? 8.314 -31.210 43.960 1.00 71.75 316 THR A CA 1
ATOM 2596 C C . THR A 1 316 ? 8.507 -30.435 42.653 1.00 71.75 316 THR A C 1
ATOM 2598 O O . THR A 1 316 ? 7.556 -30.274 41.879 1.00 71.75 316 THR A O 1
ATOM 2601 N N . PRO A 1 317 ? 9.718 -29.920 42.377 1.00 60.50 317 PRO A N 1
ATOM 2602 C CA . PRO A 1 317 ? 9.993 -29.280 41.103 1.00 60.50 317 PRO A CA 1
ATOM 2603 C C . PRO A 1 317 ? 9.780 -30.307 39.990 1.00 60.50 317 PRO A C 1
ATOM 2605 O O . PRO A 1 317 ? 10.392 -31.374 39.980 1.00 60.50 317 PRO A O 1
ATOM 2608 N N . PHE A 1 318 ? 8.881 -29.984 39.062 1.00 56.31 318 PHE A N 1
ATOM 2609 C CA . PHE A 1 318 ? 8.681 -30.755 37.846 1.00 56.31 318 PHE A CA 1
ATOM 2610 C C . PHE A 1 318 ? 10.019 -30.863 37.108 1.00 56.31 318 PHE A C 1
ATOM 2612 O O . PHE A 1 318 ? 10.508 -29.881 36.549 1.00 56.31 318 PHE A O 1
ATOM 2619 N N . HIS A 1 319 ? 10.597 -32.064 37.080 1.00 60.66 319 HIS A N 1
ATOM 2620 C CA . HIS A 1 319 ? 11.592 -32.408 36.078 1.00 60.66 319 HIS A CA 1
ATOM 2621 C C . HIS A 1 319 ? 10.896 -32.372 34.718 1.00 60.66 319 HIS A C 1
ATOM 2623 O O . HIS A 1 319 ? 10.108 -33.250 34.369 1.00 60.66 319 HIS A O 1
ATOM 2629 N N . THR A 1 320 ? 11.164 -31.318 33.957 1.00 64.56 320 THR A N 1
ATOM 2630 C CA . THR A 1 320 ? 10.864 -31.273 32.533 1.00 64.56 320 THR A CA 1
ATOM 2631 C C . THR A 1 320 ? 11.659 -32.383 31.842 1.00 64.56 320 THR A C 1
ATOM 2633 O O . THR A 1 320 ? 12.887 -32.412 31.964 1.00 64.56 320 THR A O 1
ATOM 2636 N N . PRO A 1 321 ? 11.010 -33.311 31.116 1.00 63.16 321 PRO A N 1
ATOM 2637 C CA . PRO A 1 321 ? 11.748 -34.242 30.280 1.00 63.16 321 PRO A CA 1
ATOM 2638 C C . PRO A 1 321 ? 12.501 -33.446 29.201 1.00 63.16 321 PRO A C 1
ATOM 2640 O O . PRO A 1 321 ? 11.962 -32.463 28.674 1.00 63.16 321 PRO A O 1
ATOM 2643 N N . PRO A 1 322 ? 13.747 -33.821 28.868 1.00 58.09 322 PRO A N 1
ATOM 2644 C CA . PRO A 1 322 ? 14.496 -33.134 27.832 1.00 58.09 322 PRO A CA 1
ATOM 2645 C C . PRO A 1 322 ? 13.767 -33.249 26.491 1.00 58.09 322 PRO A C 1
ATOM 2647 O O . PRO A 1 322 ? 13.295 -34.311 26.088 1.00 58.09 322 PRO A O 1
ATOM 2650 N N . SER A 1 323 ? 13.686 -32.112 25.803 1.00 56.84 323 SER A N 1
ATOM 2651 C CA . SER A 1 323 ? 13.142 -31.988 24.453 1.00 56.84 323 SER A CA 1
ATOM 2652 C C . SER A 1 323 ? 13.831 -32.972 23.488 1.00 56.84 323 SER A C 1
ATOM 2654 O O . SER A 1 323 ? 15.063 -33.073 23.517 1.00 56.84 323 SER A O 1
ATOM 2656 N N . PRO A 1 324 ? 13.094 -33.650 22.584 1.00 57.12 324 PRO A N 1
ATOM 2657 C CA . PRO A 1 324 ? 13.640 -34.663 21.669 1.00 57.12 324 PRO A CA 1
ATOM 2658 C C . PRO A 1 324 ? 14.681 -34.136 20.659 1.00 57.12 324 PRO A C 1
ATOM 2660 O O . PRO A 1 324 ? 15.255 -34.909 19.901 1.00 57.12 324 PRO A O 1
ATOM 2663 N N . ASN A 1 325 ? 14.999 -32.839 20.671 1.00 56.91 325 ASN A N 1
ATOM 2664 C CA . ASN A 1 325 ? 15.969 -32.227 19.760 1.00 56.91 325 ASN A CA 1
ATOM 2665 C C . ASN A 1 325 ? 17.421 -32.179 20.272 1.00 56.91 325 ASN A C 1
ATOM 2667 O O . ASN A 1 325 ? 18.274 -31.608 19.590 1.00 56.91 325 ASN A O 1
ATOM 2671 N N . HIS A 1 326 ? 17.747 -32.777 21.425 1.00 50.62 326 HIS A N 1
ATOM 2672 C CA . HIS A 1 326 ? 19.135 -32.789 21.918 1.00 50.62 326 HIS A CA 1
ATOM 2673 C C . HIS A 1 326 ? 19.962 -34.021 21.497 1.00 50.62 326 HIS A C 1
ATOM 2675 O O . HIS A 1 326 ? 21.194 -33.953 21.508 1.00 50.62 326 HIS A O 1
ATOM 2681 N N . ALA A 1 327 ? 19.318 -35.105 21.044 1.00 47.75 327 ALA A N 1
ATOM 2682 C CA . ALA A 1 327 ? 20.003 -36.322 20.586 1.00 47.75 327 ALA A CA 1
ATOM 2683 C C . ALA A 1 327 ? 20.676 -36.165 19.205 1.00 47.75 327 ALA A C 1
ATOM 2685 O O . ALA A 1 327 ? 21.660 -36.839 18.916 1.00 47.75 327 ALA A O 1
ATOM 2686 N N . ALA A 1 328 ? 20.232 -35.215 18.374 1.00 51.31 328 ALA A N 1
ATOM 2687 C CA . ALA A 1 328 ? 20.795 -35.004 17.035 1.00 51.31 328 ALA A CA 1
ATOM 2688 C C . ALA A 1 328 ? 22.082 -34.150 17.006 1.00 51.31 328 ALA A C 1
ATOM 2690 O O . ALA A 1 328 ? 22.711 -34.029 15.958 1.00 51.31 328 ALA A O 1
ATOM 2691 N N . LYS A 1 329 ? 22.506 -33.553 18.132 1.00 52.25 329 LYS A N 1
ATOM 2692 C CA . LYS A 1 329 ? 23.710 -32.693 18.184 1.00 52.25 329 LYS A CA 1
ATOM 2693 C C . LYS A 1 329 ? 24.929 -33.318 18.865 1.00 52.25 329 LYS A C 1
ATOM 2695 O O . LYS A 1 329 ? 26.003 -32.729 18.793 1.00 52.25 329 LYS A O 1
ATOM 2700 N N . GLN A 1 330 ? 24.808 -34.498 19.477 1.00 51.72 330 GLN A N 1
ATOM 2701 C CA . GLN A 1 330 ? 25.955 -35.189 20.088 1.00 51.72 330 GLN A CA 1
ATOM 2702 C C . GLN A 1 330 ? 26.554 -36.310 19.219 1.00 51.72 330 GLN A C 1
ATOM 2704 O O . GLN A 1 330 ? 27.651 -36.772 19.513 1.00 51.72 330 GLN A O 1
ATOM 2709 N N . ALA A 1 331 ? 25.924 -36.673 18.095 1.00 50.56 331 ALA A N 1
ATOM 2710 C CA . ALA A 1 331 ? 26.471 -37.656 17.151 1.00 50.56 331 ALA A CA 1
ATOM 2711 C C . ALA A 1 331 ? 27.532 -37.091 16.176 1.00 50.56 331 ALA A C 1
ATOM 2713 O O . ALA A 1 331 ? 28.166 -37.856 15.464 1.00 50.56 331 ALA A O 1
ATOM 2714 N N . PHE A 1 332 ? 27.777 -35.773 16.160 1.00 50.59 332 PHE A N 1
ATOM 2715 C CA . PHE A 1 332 ? 28.733 -35.126 15.239 1.00 50.59 332 PHE A CA 1
ATOM 2716 C C . PHE A 1 332 ? 30.075 -34.715 15.876 1.00 50.59 332 PHE A C 1
ATOM 2718 O O . PHE A 1 332 ? 30.874 -34.038 15.238 1.00 50.59 332 PHE A O 1
ATOM 2725 N N . ARG A 1 333 ? 30.347 -35.097 17.133 1.00 53.59 333 ARG A N 1
ATOM 2726 C CA . ARG A 1 333 ? 31.620 -34.789 17.827 1.00 53.59 333 ARG A CA 1
ATOM 2727 C C . ARG A 1 333 ? 32.438 -36.025 18.225 1.00 53.59 333 ARG A C 1
ATOM 2729 O O . ARG A 1 333 ? 33.249 -35.957 19.141 1.00 53.59 333 ARG A O 1
ATOM 2736 N N . ARG A 1 334 ? 32.234 -37.156 17.545 1.00 51.75 334 ARG A N 1
ATOM 2737 C CA . ARG A 1 334 ? 33.049 -38.374 17.697 1.00 51.75 334 ARG A CA 1
ATOM 2738 C C . ARG A 1 334 ? 33.395 -39.003 16.343 1.00 51.75 334 ARG A C 1
ATOM 2740 O O . ARG A 1 334 ? 33.251 -40.198 16.172 1.00 51.75 334 ARG A O 1
ATOM 2747 N N . THR A 1 335 ? 33.838 -38.186 15.396 1.00 52.94 335 THR A N 1
ATOM 2748 C CA . THR A 1 335 ? 34.673 -38.582 14.248 1.00 52.94 335 THR A CA 1
ATOM 2749 C C . THR A 1 335 ? 35.299 -37.298 13.717 1.00 52.94 335 THR A C 1
ATOM 2751 O O . THR A 1 335 ? 34.630 -36.510 13.047 1.00 52.94 335 THR A O 1
ATOM 2754 N N . GLY A 1 336 ? 36.540 -37.052 14.113 1.00 46.72 336 GLY A N 1
ATOM 2755 C CA . GLY A 1 336 ? 37.336 -35.880 13.777 1.00 46.72 336 GLY A CA 1
ATOM 2756 C C . GLY A 1 336 ? 38.680 -36.029 14.447 1.00 46.72 336 GLY A C 1
ATOM 2757 O O . GLY A 1 336 ? 38.679 -35.924 15.693 1.00 46.72 336 GLY A O 1
#

Foldseek 3Di:
DDDDDPVVVVVVVPDDDDDDDPVVVVVPPPPDDDDDDPDPPPDDDPDPPPPPPDPDDCPDPVVVVVVVVVVVVVCLVPDDPVNVVVVVVVVVVVVVVVVVPDDPVNVVVVVVVVVVVVVVCVVPADPVNVVVVVVVVVVVVVVCVVPDDPVSVVVVVVVVVVVVVVCVVPQDPVNVVVVVVVVVVVVVVCVVPADPVSVVVVVVVVVVVVVVCVVPDDPVNVVVVVVVVVVVVVVCVVPADPVNVVVVVVVVVVVVVVCVVPQDVVSVVVVVVVVVVVVVVVVVVVVVPDPPDDDPDDDDDDDPDDPDDPDDDDDDPDPDDDDPPPVVPPVPPPDD

Mean predicted aligned error: 19.06 Å

Solvent-accessible surface area (backbone atoms only — not comparable to full-atom values): 20948 Å² total; per-residue (Å²): 139,84,82,83,56,80,72,63,65,60,67,67,73,79,73,79,79,83,85,72,89,71,75,67,63,71,73,64,80,76,81,83,83,77,92,74,71,97,68,90,88,86,84,78,80,78,80,81,77,84,67,94,78,73,84,64,62,90,82,35,72,66,55,52,51,49,54,51,51,50,51,50,50,52,53,63,71,73,46,52,71,65,60,48,48,54,53,52,48,54,51,49,50,54,48,51,53,52,63,71,69,48,50,73,64,58,48,49,52,54,53,46,56,52,51,50,55,48,50,53,53,62,73,71,50,48,73,68,57,48,51,54,52,51,50,55,49,52,49,52,48,52,53,52,65,71,69,49,50,72,66,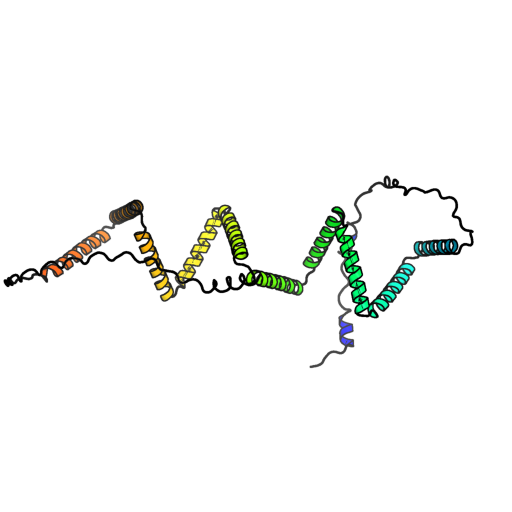57,48,48,54,52,53,48,55,50,50,49,55,49,49,54,52,63,72,70,48,48,73,67,57,48,48,54,53,52,49,54,49,50,50,54,50,50,51,54,60,71,72,48,50,74,64,58,48,49,51,56,50,49,52,51,50,51,56,47,49,53,54,61,73,72,48,51,72,67,59,49,50,53,52,52,48,56,48,50,53,53,50,50,52,54,62,73,70,47,51,73,66,57,48,50,53,54,51,51,54,51,50,52,52,50,51,52,53,61,72,70,48,48,75,64,56,46,52,52,52,53,51,51,50,52,50,52,51,52,52,55,49,54,66,49,67,76,62,66,87,87,70,95,67,92,70,80,83,73,80,80,76,78,82,76,75,77,76,79,81,79,78,79,83,75,81,81,78,73,77,80,66,87,76,61,71,78,68,66,76,75,77,80,78,132

Radius of gyration: 48.74 Å; Cα contacts (8 Å, |Δi|>4): 16; chains: 1; bounding box: 103×70×131 Å

Organism: NCBI:txid197152

Sequence (336 aa):
MFTPSAKDLWKTYNQFPQPTPLLTRIKQDCYEYPECSQQDFFAHQPGENNNLNAAGPPDSVAARREANRLQQRRRLANESPEKRAARLEAQRIQQHLRLASESPEQRASRLQALRERQRYRLAHETPNQRASRLTALRERQRIRLASETPDQRAKRLEALRERQRFRLANETPEERAKRLEALRIRQRQRIANESAEQRAMRLADLRHRQRIRLANESPEKRASRLEALRLRQQQRLASESPEQRAARLMAARIRQQQRLANESKEERAARFAGIKRRRRMSCSTQSSACPSLSVYVPRKPLPPLLRSPPPAPPPTPFHTPPSPNHAAKQAFRRTG